Protein AF-A0A7S1ZVW7-F1 (afdb_monomer)

Structure (mmCIF, N/CA/C/O backbone):
data_AF-A0A7S1ZVW7-F1
#
_entry.id   AF-A0A7S1ZVW7-F1
#
loop_
_atom_site.group_PDB
_atom_site.id
_atom_site.type_symbol
_atom_site.label_atom_id
_atom_site.label_alt_id
_atom_site.label_comp_id
_atom_site.label_asym_id
_atom_site.label_entity_id
_atom_site.label_seq_id
_atom_site.pdbx_PDB_ins_code
_atom_site.Cartn_x
_atom_site.Cartn_y
_atom_site.Cartn_z
_atom_site.occupancy
_atom_site.B_iso_or_equiv
_atom_site.auth_seq_id
_atom_site.auth_comp_id
_atom_site.auth_asym_id
_atom_site.auth_atom_id
_atom_site.pdbx_PDB_model_num
ATOM 1 N N . THR A 1 1 ? -0.759 18.028 -23.744 1.00 64.06 1 THR A N 1
ATOM 2 C CA . THR A 1 1 ? -1.191 18.854 -22.588 1.00 64.06 1 THR A CA 1
ATOM 3 C C . THR A 1 1 ? -2.694 18.820 -22.362 1.00 64.06 1 THR A C 1
ATOM 5 O O . THR A 1 1 ? -3.077 18.406 -21.280 1.00 64.06 1 THR A O 1
ATOM 8 N N . ALA A 1 2 ? -3.555 19.155 -23.336 1.00 72.88 2 ALA A N 1
ATOM 9 C CA . ALA A 1 2 ? -5.018 19.112 -23.145 1.00 72.88 2 ALA A CA 1
ATOM 10 C C . ALA A 1 2 ? -5.558 17.707 -22.800 1.00 72.88 2 ALA A C 1
ATOM 12 O O . ALA A 1 2 ? -6.340 17.563 -21.867 1.00 72.88 2 ALA A O 1
ATOM 13 N N . GLN A 1 3 ? -5.062 16.667 -23.480 1.00 72.81 3 GLN A N 1
ATOM 14 C CA . GLN A 1 3 ? -5.456 15.277 -23.227 1.00 72.81 3 GLN A CA 1
ATOM 15 C C . GLN A 1 3 ? -5.139 14.819 -21.789 1.00 72.81 3 GLN A C 1
ATOM 17 O O . GLN A 1 3 ? -6.016 14.283 -21.117 1.00 72.81 3 GLN A O 1
ATOM 22 N N . ASN A 1 4 ? -3.946 15.115 -21.257 1.00 77.75 4 ASN A N 1
ATOM 23 C CA . ASN A 1 4 ? -3.614 14.782 -19.863 1.00 77.75 4 ASN A CA 1
ATOM 24 C C . ASN A 1 4 ? -4.519 15.514 -18.864 1.00 77.75 4 ASN A C 1
ATOM 26 O O . ASN A 1 4 ? -4.965 14.913 -17.895 1.00 77.75 4 ASN A O 1
ATOM 30 N N . GLN A 1 5 ? -4.836 16.789 -19.110 1.00 82.19 5 GLN A N 1
ATOM 31 C CA . GLN A 1 5 ? -5.731 17.553 -18.232 1.00 82.19 5 GLN A CA 1
ATOM 32 C C . GLN A 1 5 ? -7.148 16.960 -18.222 1.00 82.19 5 GLN A C 1
ATOM 34 O O . GLN A 1 5 ? -7.744 16.811 -17.159 1.00 82.19 5 GLN A O 1
ATOM 39 N N . THR A 1 6 ? -7.669 16.543 -19.382 1.00 81.69 6 THR A N 1
ATOM 40 C CA . THR A 1 6 ? -8.974 15.864 -19.450 1.00 81.69 6 THR A CA 1
ATOM 41 C C . THR A 1 6 ? -8.975 14.512 -18.739 1.00 81.69 6 THR A C 1
ATOM 43 O O . THR A 1 6 ? -9.967 14.170 -18.101 1.00 81.69 6 THR A O 1
ATOM 46 N N . MET A 1 7 ? -7.864 13.770 -18.794 1.00 78.25 7 MET A N 1
ATOM 47 C CA . MET A 1 7 ? -7.730 12.486 -18.099 1.00 78.25 7 MET A CA 1
ATOM 48 C C . MET A 1 7 ? -7.751 12.667 -16.580 1.00 78.25 7 MET A C 1
ATOM 50 O O . MET A 1 7 ? -8.503 11.972 -15.905 1.00 78.25 7 MET A O 1
ATOM 54 N N . VAL A 1 8 ? -7.016 13.655 -16.058 1.00 82.31 8 VAL A N 1
ATOM 55 C CA . VAL A 1 8 ? -6.998 13.970 -14.619 1.00 82.31 8 VAL A CA 1
ATOM 56 C C . VAL A 1 8 ? -8.371 14.437 -14.135 1.00 82.31 8 VAL A C 1
ATOM 58 O O . VAL A 1 8 ? -8.853 13.985 -13.100 1.00 82.31 8 VAL A O 1
ATOM 61 N N . LEU A 1 9 ? -9.043 15.321 -14.879 1.00 86.44 9 LEU A N 1
ATOM 62 C CA . LEU A 1 9 ? -10.386 15.774 -14.503 1.00 86.44 9 LEU A CA 1
ATOM 63 C C . LEU A 1 9 ? -11.370 14.607 -14.420 1.00 86.44 9 LEU A C 1
ATOM 65 O O . LEU A 1 9 ? -12.166 14.527 -13.483 1.00 86.44 9 LEU A O 1
ATOM 69 N N . LEU A 1 10 ? -11.297 13.683 -15.375 1.00 85.06 10 LEU A N 1
ATOM 70 C CA . LEU A 1 10 ? -12.166 12.522 -15.379 1.00 85.06 10 LEU A CA 1
ATOM 71 C C . LEU A 1 10 ? -11.842 11.540 -14.247 1.00 85.06 10 LEU A C 1
ATOM 73 O O . LEU A 1 10 ? -12.762 11.053 -13.596 1.00 85.06 10 LEU A O 1
ATOM 77 N N . GLU A 1 11 ? -10.562 11.291 -13.976 1.00 82.81 11 GLU A N 1
ATOM 78 C CA . GLU A 1 11 ? -10.100 10.490 -12.837 1.00 82.81 11 GLU A CA 1
ATOM 79 C C . GLU A 1 11 ? -10.724 11.007 -11.529 1.00 82.81 11 GLU A C 1
ATOM 81 O O . GLU A 1 11 ? -11.351 10.246 -10.787 1.00 82.81 11 GLU A O 1
ATOM 86 N N . LYS A 1 12 ? -10.668 12.328 -11.293 1.00 86.25 12 LYS A N 1
ATOM 87 C CA . LYS A 1 12 ? -11.272 12.952 -10.104 1.00 86.25 12 LYS A CA 1
ATOM 88 C C . LYS A 1 12 ? -12.799 12.854 -10.087 1.00 86.25 12 LYS A C 1
ATOM 90 O O . LYS A 1 12 ? -13.371 12.643 -9.017 1.00 86.25 12 LYS A O 1
ATOM 95 N N . LEU A 1 13 ? -13.470 12.971 -11.235 1.00 87.38 13 LEU A N 1
ATOM 96 C CA . LEU A 1 13 ? -14.926 12.809 -11.324 1.00 87.38 13 LEU A CA 1
ATOM 97 C C . LEU A 1 13 ? -15.364 11.379 -10.986 1.00 87.38 13 LEU A C 1
ATOM 99 O O . LEU A 1 13 ? -16.267 11.197 -10.168 1.00 87.38 13 LEU A O 1
ATOM 103 N N . ILE A 1 14 ? -14.710 10.367 -11.565 1.00 85.00 14 ILE A N 1
ATOM 104 C CA . ILE A 1 14 ? -14.999 8.952 -11.286 1.00 85.00 14 ILE A CA 1
ATOM 105 C C . ILE A 1 14 ? -14.746 8.656 -9.806 1.00 85.00 14 ILE A C 1
ATOM 107 O O . ILE A 1 14 ? -15.584 8.040 -9.144 1.00 85.00 14 ILE A O 1
ATOM 111 N N . PHE A 1 15 ? -13.638 9.158 -9.262 1.00 84.25 15 PHE A N 1
ATOM 112 C CA . PHE A 1 15 ? -13.317 9.041 -7.846 1.00 84.25 15 PHE A CA 1
ATOM 113 C C . PHE A 1 15 ? -14.391 9.678 -6.944 1.00 84.25 15 PHE A C 1
ATOM 115 O O . PHE A 1 15 ? -14.845 9.050 -5.986 1.00 84.25 15 PHE A O 1
ATOM 122 N N . PHE A 1 16 ? -14.873 10.882 -7.270 1.00 87.19 16 PHE A N 1
ATOM 123 C CA . PHE A 1 16 ? -15.928 11.560 -6.507 1.00 87.19 16 PHE A CA 1
ATOM 124 C C . PHE A 1 16 ? -17.264 10.803 -6.546 1.00 87.19 16 PHE A C 1
ATOM 126 O O . PHE A 1 16 ? -17.966 10.706 -5.535 1.00 87.19 16 PHE A O 1
ATOM 133 N N . ILE A 1 17 ? -17.617 10.226 -7.697 1.00 86.12 17 ILE A N 1
ATOM 134 C CA . ILE A 1 17 ? -18.799 9.365 -7.832 1.00 86.12 17 ILE A CA 1
ATOM 135 C C . ILE A 1 17 ? -18.635 8.111 -6.964 1.00 86.12 17 ILE A C 1
ATOM 137 O O . ILE A 1 17 ? -19.536 7.785 -6.189 1.00 86.12 17 ILE A O 1
ATOM 141 N N . GLY A 1 18 ? -17.472 7.455 -7.027 1.00 80.88 18 GLY A N 1
ATOM 142 C CA . GLY A 1 18 ? -17.144 6.291 -6.203 1.00 80.88 18 GLY A CA 1
ATOM 143 C 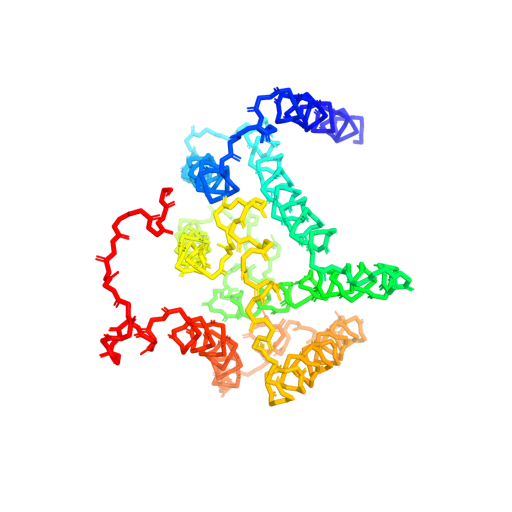C . GLY A 1 18 ? -17.264 6.581 -4.706 1.00 80.88 18 GLY A C 1
ATOM 144 O O . GLY A 1 18 ? -17.911 5.828 -3.977 1.00 80.88 18 GLY A O 1
ATOM 145 N N . LEU A 1 19 ? -16.739 7.720 -4.247 1.00 82.75 19 LEU A N 1
ATOM 146 C CA . LEU A 1 19 ? -16.867 8.150 -2.854 1.00 82.75 19 LEU A CA 1
ATOM 147 C C . LEU A 1 19 ? -18.312 8.424 -2.436 1.00 82.75 19 LEU A C 1
ATOM 149 O O . LEU A 1 19 ? -18.695 8.070 -1.322 1.00 82.75 19 LEU A O 1
ATOM 153 N N . ASN A 1 20 ? -19.139 9.013 -3.302 1.00 83.12 20 ASN A N 1
ATOM 154 C CA . ASN A 1 20 ? -20.554 9.226 -2.989 1.00 83.12 20 ASN A CA 1
ATOM 155 C C . ASN A 1 20 ? -21.331 7.909 -2.869 1.00 83.12 20 ASN A C 1
ATOM 157 O O . ASN A 1 20 ? -22.196 7.782 -2.000 1.00 83.12 20 ASN A O 1
ATOM 161 N N . ILE A 1 21 ? -21.004 6.915 -3.698 1.00 81.75 21 ILE A N 1
ATOM 162 C CA . ILE A 1 21 ? -21.578 5.567 -3.603 1.00 81.75 21 ILE A CA 1
ATOM 163 C C . ILE A 1 21 ? -21.170 4.928 -2.272 1.00 81.75 21 ILE A C 1
ATOM 165 O O . ILE A 1 21 ? -22.036 4.467 -1.530 1.00 81.75 21 ILE A O 1
ATOM 169 N N . VAL A 1 22 ? -19.883 4.971 -1.913 1.00 77.19 22 VAL A N 1
ATOM 170 C CA . VAL A 1 22 ? -19.400 4.474 -0.613 1.00 77.19 22 VAL A CA 1
ATOM 171 C C . VAL A 1 22 ? -20.089 5.204 0.536 1.00 77.19 22 VAL A C 1
ATOM 173 O O . VAL A 1 22 ? -20.592 4.559 1.448 1.00 77.19 22 VAL A O 1
ATOM 176 N N . ARG A 1 23 ? -20.212 6.533 0.478 1.00 76.25 23 ARG A N 1
ATOM 177 C CA . ARG A 1 23 ? -20.925 7.311 1.498 1.00 76.25 23 ARG A CA 1
ATOM 178 C C . ARG A 1 23 ? -22.368 6.841 1.673 1.00 76.25 23 ARG A C 1
ATOM 180 O O . ARG A 1 23 ? -22.841 6.802 2.800 1.00 76.25 23 ARG A O 1
ATOM 187 N N . LYS A 1 24 ? -23.071 6.503 0.589 1.00 77.44 24 LYS A N 1
ATOM 188 C CA . LYS A 1 24 ? -24.485 6.102 0.638 1.00 77.44 24 LYS A CA 1
ATOM 189 C C . LYS A 1 24 ? -24.683 4.651 1.084 1.00 77.44 24 LYS A C 1
ATOM 191 O O . LYS A 1 24 ? -25.632 4.381 1.810 1.00 77.44 24 LYS A O 1
ATOM 196 N N . TYR A 1 25 ? -23.818 3.735 0.648 1.00 70.25 25 TYR A N 1
ATOM 197 C CA . TYR A 1 25 ? -24.011 2.292 0.840 1.00 70.25 25 TYR A CA 1
ATOM 198 C C . TYR A 1 25 ? -23.104 1.663 1.905 1.00 70.25 25 TYR A C 1
ATOM 200 O O . TYR A 1 25 ? -23.454 0.622 2.449 1.00 70.25 25 TYR A O 1
ATOM 208 N N . ALA A 1 26 ? -21.955 2.262 2.228 1.00 64.69 26 ALA A N 1
ATOM 209 C CA . ALA A 1 26 ? -20.969 1.675 3.140 1.00 64.69 26 ALA A CA 1
ATOM 210 C C . ALA A 1 26 ? -21.093 2.145 4.600 1.00 64.69 26 ALA A C 1
ATOM 212 O O . ALA A 1 26 ? -20.285 1.738 5.430 1.00 64.69 26 ALA A O 1
ATOM 213 N N . LEU A 1 27 ? -22.092 2.973 4.934 1.00 64.44 27 LEU A N 1
ATOM 214 C CA . LEU A 1 27 ? -22.328 3.445 6.308 1.00 64.44 27 LEU A CA 1
ATOM 215 C C . LEU A 1 27 ? -22.646 2.299 7.285 1.00 64.44 27 LEU A C 1
ATOM 217 O O . LEU A 1 27 ? -22.156 2.321 8.414 1.00 64.44 27 LEU A O 1
ATOM 221 N N . ASP A 1 28 ? -23.397 1.290 6.835 1.00 67.81 28 ASP A N 1
ATOM 222 C CA . ASP A 1 28 ? -23.810 0.138 7.656 1.00 67.81 28 ASP A CA 1
ATOM 223 C C . ASP A 1 28 ? -22.984 -1.133 7.399 1.00 67.81 28 ASP A C 1
ATOM 225 O O . ASP A 1 28 ? -23.164 -2.154 8.067 1.00 67.81 28 ASP A O 1
ATOM 229 N N . VAL A 1 29 ? -22.057 -1.091 6.437 1.00 71.12 29 VAL A N 1
ATOM 230 C CA . VAL A 1 29 ? -21.223 -2.241 6.072 1.00 71.12 29 VAL A CA 1
ATOM 231 C C . VAL A 1 29 ? -20.001 -2.306 6.989 1.00 71.12 29 VAL A C 1
ATOM 233 O O . VAL A 1 29 ? -19.331 -1.308 7.245 1.00 71.12 29 VAL A O 1
ATOM 236 N N . SER A 1 30 ? -19.674 -3.508 7.463 1.00 76.31 30 SER A N 1
ATOM 237 C CA . SER A 1 30 ? -18.444 -3.780 8.216 1.00 76.31 30 SER A CA 1
ATOM 238 C C . SER A 1 30 ? -17.206 -3.321 7.439 1.00 76.31 30 SER A C 1
ATOM 240 O O . SER A 1 30 ? -17.035 -3.691 6.272 1.00 76.31 30 SER A O 1
ATOM 242 N N . TRP A 1 31 ? -16.308 -2.588 8.097 1.00 75.38 31 TRP A N 1
ATOM 243 C CA . TRP A 1 31 ? -15.129 -1.985 7.462 1.00 75.38 31 TRP A CA 1
ATOM 244 C C . TRP A 1 31 ? -14.210 -3.026 6.810 1.00 75.38 31 TRP A C 1
ATOM 246 O O . TRP A 1 31 ? -13.666 -2.776 5.736 1.00 75.38 31 TRP A O 1
ATOM 256 N N . ARG A 1 32 ? -14.130 -4.238 7.381 1.00 79.06 32 ARG A N 1
ATOM 257 C CA . ARG A 1 32 ? -13.388 -5.367 6.788 1.00 79.06 32 ARG A CA 1
ATOM 258 C C . ARG A 1 32 ? -13.916 -5.764 5.409 1.00 79.06 32 ARG A C 1
ATOM 260 O O . ARG A 1 32 ? -13.127 -5.897 4.482 1.00 79.06 32 ARG A O 1
ATOM 267 N N . LYS A 1 33 ? -15.239 -5.890 5.242 1.00 79.31 33 LYS A N 1
ATOM 268 C CA . LYS A 1 33 ? -15.853 -6.221 3.940 1.00 79.31 33 LYS A CA 1
ATOM 269 C C . LYS A 1 33 ? -15.627 -5.128 2.907 1.00 79.31 33 LYS A C 1
ATOM 271 O O . LYS A 1 33 ? -15.419 -5.444 1.743 1.00 79.31 33 LYS A O 1
ATOM 276 N N . LEU A 1 34 ? -15.658 -3.864 3.330 1.00 81.69 34 LEU A N 1
ATOM 277 C CA . LEU A 1 34 ? -15.423 -2.733 2.436 1.00 81.69 34 LEU A CA 1
ATOM 278 C C . LEU A 1 34 ? -13.992 -2.748 1.885 1.00 81.69 34 LEU A C 1
ATOM 280 O O . LEU A 1 34 ? -13.804 -2.627 0.678 1.00 81.69 34 LEU A O 1
ATOM 284 N N . ILE A 1 35 ? -13.001 -2.957 2.756 1.00 83.00 35 ILE A N 1
ATOM 285 C CA . ILE A 1 35 ? -11.588 -3.060 2.368 1.00 83.00 35 ILE A CA 1
ATOM 286 C C . ILE A 1 35 ? -11.350 -4.323 1.533 1.00 83.00 35 ILE A C 1
ATOM 288 O O . ILE A 1 35 ? -10.673 -4.256 0.514 1.00 83.00 35 ILE A O 1
ATOM 292 N N . LEU A 1 36 ? -11.946 -5.460 1.902 1.00 84.44 36 LEU A N 1
ATOM 293 C CA . LEU A 1 36 ? -11.825 -6.703 1.138 1.00 84.44 36 LEU A CA 1
ATOM 294 C C . LEU A 1 36 ? -12.397 -6.545 -0.277 1.00 84.44 36 LEU A C 1
ATOM 296 O O . LEU A 1 36 ? -11.726 -6.876 -1.248 1.00 84.44 36 LEU A O 1
ATOM 300 N N . PHE A 1 37 ? -13.600 -5.981 -0.409 1.00 84.25 37 PHE A N 1
ATOM 301 C CA . PHE A 1 37 ? -14.203 -5.705 -1.712 1.00 84.25 37 PHE A CA 1
ATOM 302 C C . PHE A 1 37 ? -13.374 -4.698 -2.520 1.00 84.25 37 PHE A C 1
ATOM 304 O O . PHE A 1 37 ? -13.099 -4.938 -3.692 1.00 84.25 37 PHE A O 1
ATOM 311 N N . GLY A 1 38 ? -12.924 -3.608 -1.890 1.00 84.50 38 GLY A N 1
ATOM 312 C CA . GLY A 1 38 ? -12.057 -2.616 -2.527 1.00 84.50 38 GLY A CA 1
ATOM 313 C C . GLY A 1 38 ? -10.757 -3.230 -3.049 1.00 84.50 38 GLY A C 1
ATOM 314 O O . GLY A 1 38 ? -10.377 -2.980 -4.190 1.00 84.50 38 GLY A O 1
ATOM 315 N N . SER A 1 39 ? -10.121 -4.100 -2.262 1.00 85.69 39 SER A N 1
ATOM 316 C CA . 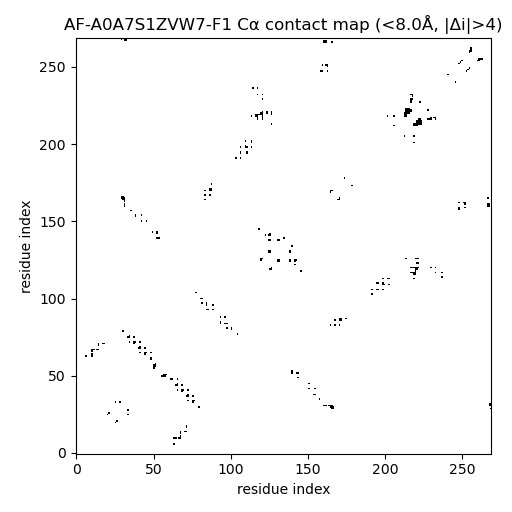SER A 1 39 ? -8.903 -4.795 -2.676 1.00 85.69 39 SER A CA 1
ATOM 317 C C . SER A 1 39 ? -9.152 -5.747 -3.844 1.00 85.69 39 SER A C 1
ATOM 319 O O . SER A 1 39 ? -8.397 -5.711 -4.809 1.00 85.69 39 SER A O 1
ATOM 321 N N . LEU A 1 40 ? -10.245 -6.521 -3.827 1.00 86.94 40 LEU A N 1
ATOM 322 C CA . LEU A 1 40 ? -10.610 -7.397 -4.947 1.00 86.94 40 LEU A CA 1
ATOM 323 C C . LEU A 1 40 ? -10.833 -6.615 -6.248 1.00 86.94 40 LEU A C 1
ATOM 325 O O . LEU A 1 40 ? -10.378 -7.045 -7.306 1.00 86.94 40 LEU A O 1
ATOM 329 N N . VAL A 1 41 ? -11.496 -5.457 -6.170 1.00 86.19 41 VAL A N 1
ATOM 330 C CA . VAL A 1 41 ? -11.701 -4.567 -7.323 1.00 86.19 41 VAL A CA 1
ATOM 331 C C . VAL A 1 41 ? -10.360 -4.061 -7.859 1.00 86.19 41 VAL A C 1
ATOM 333 O O . VAL A 1 41 ? -10.121 -4.113 -9.065 1.00 86.19 41 VAL A O 1
ATOM 336 N N . VAL A 1 42 ? -9.452 -3.633 -6.979 1.00 87.31 42 VAL A N 1
ATOM 337 C CA . VAL A 1 42 ? -8.100 -3.207 -7.372 1.00 87.31 42 VAL A CA 1
ATOM 338 C C . VAL A 1 42 ? -7.306 -4.355 -7.986 1.00 87.31 42 VAL A C 1
ATOM 340 O O . VAL A 1 42 ? -6.665 -4.163 -9.017 1.00 87.31 42 VAL A O 1
ATOM 343 N N . THR A 1 43 ? -7.345 -5.556 -7.407 1.00 87.62 43 THR A N 1
ATOM 344 C CA . THR A 1 43 ? -6.677 -6.734 -7.974 1.00 87.62 43 THR A CA 1
ATOM 345 C C . THR A 1 43 ? -7.223 -7.053 -9.362 1.00 87.62 43 THR A C 1
ATOM 347 O O . THR A 1 43 ? -6.441 -7.305 -10.271 1.00 87.62 43 THR A O 1
ATOM 350 N N . PHE A 1 44 ? -8.541 -6.976 -9.562 1.00 88.56 44 PHE A N 1
ATOM 351 C CA . PHE A 1 44 ? -9.159 -7.196 -10.867 1.00 88.56 44 PHE A CA 1
ATOM 352 C C . PHE A 1 44 ? -8.625 -6.223 -11.932 1.00 88.56 44 PHE A C 1
ATOM 354 O O . PHE A 1 44 ? -8.180 -6.664 -12.991 1.00 88.56 44 PHE A O 1
ATOM 361 N N . PHE A 1 45 ? -8.580 -4.919 -11.640 1.00 86.12 45 PHE A N 1
ATOM 362 C CA . PHE A 1 45 ? -8.009 -3.935 -12.571 1.00 86.12 45 PHE A CA 1
ATOM 363 C C . PHE A 1 45 ? -6.501 -4.124 -12.786 1.00 86.12 45 PHE A C 1
ATOM 365 O O . PHE A 1 45 ? -6.024 -4.001 -13.913 1.00 86.12 45 PHE A O 1
ATOM 372 N N . ASN A 1 46 ? -5.751 -4.504 -11.749 1.00 85.31 46 ASN A N 1
ATOM 373 C CA . ASN A 1 46 ? -4.330 -4.830 -11.888 1.00 85.31 46 ASN A CA 1
ATOM 374 C C . ASN A 1 46 ? -4.085 -6.080 -12.741 1.00 85.31 46 ASN A C 1
ATOM 376 O O . ASN A 1 46 ? -3.072 -6.139 -13.431 1.00 85.31 46 ASN A O 1
ATOM 380 N N . VAL A 1 47 ? -4.996 -7.057 -12.742 1.00 86.06 47 VAL A N 1
ATOM 381 C CA . VAL A 1 47 ? -4.911 -8.215 -13.644 1.00 86.06 47 VAL A CA 1
ATOM 382 C C . VAL A 1 47 ? -5.202 -7.799 -15.086 1.00 86.06 47 VAL A C 1
ATOM 384 O O . VAL A 1 47 ? -4.491 -8.215 -15.998 1.00 86.06 47 VAL A O 1
ATOM 387 N N . LEU A 1 48 ? -6.188 -6.923 -15.308 1.00 84.81 48 LEU A N 1
ATOM 388 C CA . LEU A 1 48 ? -6.448 -6.359 -16.638 1.00 84.81 48 LEU A CA 1
ATOM 389 C C . LEU A 1 48 ? -5.250 -5.567 -17.177 1.00 84.81 48 LEU A C 1
ATOM 391 O O . LEU A 1 48 ? -5.034 -5.540 -18.386 1.00 84.81 48 LEU A O 1
ATOM 395 N N . TYR A 1 49 ? -4.437 -4.979 -16.298 1.00 84.31 49 TYR A N 1
ATOM 396 C CA . TYR A 1 49 ? -3.225 -4.263 -16.687 1.00 84.31 49 TYR A CA 1
ATOM 397 C C . TYR A 1 49 ? -2.200 -5.157 -17.412 1.00 84.31 49 TYR A C 1
ATOM 399 O O . TYR A 1 49 ? -1.504 -4.665 -18.297 1.00 84.31 49 TYR A O 1
ATOM 407 N N . PHE A 1 50 ? -2.165 -6.476 -17.167 1.00 84.31 50 PHE A N 1
ATOM 408 C CA . PHE A 1 50 ? -1.303 -7.392 -17.936 1.00 84.31 50 PHE A CA 1
ATOM 409 C C . PHE A 1 50 ? -1.612 -7.393 -19.440 1.00 84.31 50 PHE A C 1
ATOM 411 O O . PHE A 1 50 ? -0.704 -7.583 -20.246 1.00 84.31 50 PHE A O 1
ATOM 418 N N . LEU A 1 51 ? -2.858 -7.117 -19.841 1.00 83.19 51 LEU A N 1
ATOM 419 C CA . LEU A 1 51 ? -3.237 -7.006 -21.258 1.00 83.19 51 LEU A CA 1
ATOM 420 C C . LEU A 1 51 ? -2.546 -5.825 -21.957 1.00 83.19 51 LEU A C 1
ATOM 422 O O . LEU A 1 51 ? -2.354 -5.853 -23.173 1.00 83.19 51 LEU A O 1
ATOM 426 N N . ILE A 1 52 ? -2.177 -4.795 -21.193 1.00 82.06 52 ILE A N 1
ATOM 427 C CA . ILE A 1 52 ? -1.431 -3.631 -21.678 1.00 82.06 52 ILE A CA 1
ATOM 428 C C . ILE A 1 52 ? 0.059 -3.969 -21.797 1.00 82.06 52 ILE A C 1
ATOM 430 O O . ILE A 1 52 ? 0.708 -3.566 -22.765 1.00 82.06 52 ILE A O 1
ATOM 434 N N . ILE A 1 53 ? 0.584 -4.729 -20.829 1.00 80.94 53 ILE A N 1
ATOM 435 C CA . ILE A 1 53 ? 1.990 -5.156 -20.782 1.00 80.94 53 ILE A CA 1
ATOM 436 C C . ILE A 1 53 ? 2.334 -6.005 -22.011 1.00 80.94 53 ILE A C 1
ATOM 438 O O . ILE A 1 53 ? 3.312 -5.719 -22.693 1.00 80.94 53 ILE A O 1
ATOM 442 N N . PHE A 1 54 ? 1.491 -6.988 -22.341 1.00 82.00 54 PHE A N 1
ATOM 443 C CA . PHE A 1 54 ? 1.684 -7.881 -23.492 1.00 82.00 54 PHE A CA 1
ATOM 444 C C . PHE A 1 54 ? 1.175 -7.313 -24.830 1.00 82.00 54 PHE A C 1
ATOM 446 O O . PHE A 1 54 ? 1.002 -8.065 -25.784 1.00 82.00 54 PHE A O 1
ATOM 453 N N . ASP A 1 55 ? 0.925 -6.002 -24.905 1.00 77.88 55 ASP A N 1
ATOM 454 C CA . ASP A 1 55 ? 0.559 -5.293 -26.143 1.00 77.88 55 ASP A CA 1
ATOM 455 C C . ASP A 1 55 ? -0.712 -5.823 -26.847 1.00 77.88 55 ASP A C 1
ATOM 457 O O . ASP A 1 55 ? -0.869 -5.715 -28.059 1.00 77.88 55 ASP A O 1
ATOM 461 N N . ILE A 1 56 ? -1.661 -6.387 -26.088 1.00 78.06 56 ILE A N 1
ATOM 462 C CA . ILE A 1 56 ? -2.930 -6.895 -26.642 1.00 78.06 56 ILE A CA 1
ATOM 463 C C . ILE A 1 56 ? -3.936 -5.741 -26.798 1.00 78.06 56 ILE A C 1
ATOM 465 O O . ILE A 1 56 ? -4.594 -5.620 -27.830 1.00 78.06 56 ILE A O 1
ATOM 469 N N . PHE A 1 57 ? -4.050 -4.871 -25.783 1.00 74.19 57 PHE A N 1
ATOM 470 C CA . PHE A 1 57 ? -4.948 -3.704 -25.785 1.00 74.19 57 PHE A CA 1
ATOM 471 C C . PHE A 1 57 ? -4.312 -2.482 -25.095 1.00 74.19 57 PHE A C 1
ATOM 473 O O . PHE A 1 57 ? -4.533 -2.230 -23.910 1.00 74.19 57 PHE A O 1
ATOM 480 N N . ARG A 1 58 ? -3.555 -1.664 -25.842 1.00 71.88 58 ARG A N 1
ATOM 481 C CA . ARG A 1 58 ? -2.957 -0.410 -25.339 1.00 71.88 58 ARG A CA 1
ATOM 482 C C . ARG A 1 58 ? -3.864 0.802 -25.574 1.00 71.88 58 ARG A C 1
ATOM 484 O O . ARG A 1 58 ? -3.669 1.587 -26.499 1.00 71.88 58 ARG A O 1
ATOM 491 N N . HIS A 1 59 ? -4.852 0.992 -24.701 1.00 77.44 59 HIS A N 1
ATOM 492 C CA . HIS A 1 59 ? -5.631 2.234 -24.649 1.00 77.44 59 HIS A CA 1
ATOM 493 C C . HIS A 1 59 ? -5.373 3.005 -23.353 1.00 77.44 59 HIS A C 1
ATOM 495 O O . HIS A 1 59 ? -5.489 2.456 -22.260 1.00 77.44 59 HIS A O 1
ATOM 501 N N . ALA A 1 60 ? -5.113 4.313 -23.477 1.00 71.81 60 ALA A N 1
ATOM 502 C CA . ALA A 1 60 ? -4.845 5.215 -22.349 1.00 71.81 60 ALA A CA 1
ATOM 503 C C . ALA A 1 60 ? -5.952 5.204 -21.275 1.00 71.81 60 ALA A C 1
ATOM 505 O O . ALA A 1 60 ? -5.692 5.441 -20.101 1.00 71.81 60 ALA A O 1
ATOM 506 N N . TRP A 1 61 ? -7.180 4.868 -21.669 1.00 74.12 61 TRP A N 1
ATOM 507 C CA . TRP A 1 61 ? -8.326 4.712 -20.778 1.00 74.12 61 TRP A CA 1
ATOM 508 C C . TRP A 1 61 ? -8.126 3.649 -19.694 1.00 74.12 61 TRP A C 1
ATOM 510 O O . TRP A 1 61 ? -8.568 3.855 -18.567 1.00 74.12 61 TRP A O 1
ATOM 520 N N . PHE A 1 62 ? -7.426 2.549 -19.989 1.00 76.56 62 PHE A N 1
ATOM 521 C CA . PHE A 1 62 ? -7.175 1.506 -18.991 1.00 76.56 62 PHE A CA 1
ATOM 522 C C . PHE A 1 62 ? -6.247 1.979 -17.868 1.00 76.56 62 PHE A C 1
ATOM 524 O O . PHE A 1 62 ? -6.462 1.609 -16.718 1.00 76.56 62 PHE A O 1
ATOM 531 N N . TYR A 1 63 ? -5.282 2.854 -18.170 1.00 77.00 63 TYR A N 1
ATOM 532 C CA . TYR A 1 63 ? -4.412 3.446 -17.151 1.00 77.00 63 TYR A CA 1
ATOM 533 C C . TYR A 1 63 ? -5.205 4.278 -16.140 1.00 77.00 63 TYR A C 1
ATOM 535 O O . TYR A 1 63 ? -4.953 4.186 -14.942 1.00 77.00 63 TYR A O 1
ATOM 543 N N . ILE A 1 64 ? -6.208 5.029 -16.612 1.00 81.56 64 ILE A N 1
ATOM 544 C CA . ILE A 1 64 ? -7.081 5.833 -15.746 1.00 81.56 64 ILE A CA 1
ATOM 545 C C . ILE A 1 64 ? -7.841 4.925 -14.781 1.00 81.56 64 ILE A C 1
ATOM 547 O O . ILE A 1 64 ? -7.890 5.206 -13.590 1.00 81.56 64 ILE A O 1
ATOM 551 N N . PHE A 1 65 ? -8.417 3.821 -15.262 1.00 80.06 65 PHE A N 1
ATOM 552 C CA . PHE A 1 65 ? -9.156 2.905 -14.389 1.00 80.06 65 PHE A CA 1
ATOM 553 C C . PHE A 1 65 ? -8.266 2.282 -13.311 1.00 80.06 65 PHE A C 1
ATOM 555 O O . PHE A 1 65 ? -8.674 2.221 -12.149 1.00 80.06 65 PHE A O 1
ATOM 562 N N . THR A 1 66 ? -7.048 1.870 -13.669 1.00 82.38 66 THR A N 1
ATOM 563 C CA . THR A 1 66 ? -6.091 1.319 -12.705 1.00 82.38 66 THR A CA 1
ATOM 564 C C . THR A 1 66 ? -5.700 2.360 -11.655 1.00 82.38 66 THR A C 1
ATOM 566 O O . THR A 1 66 ? -5.788 2.063 -10.462 1.00 82.38 66 THR A O 1
ATOM 569 N N . ASP A 1 67 ? -5.368 3.588 -12.059 1.00 83.75 67 ASP A N 1
ATOM 570 C CA . ASP A 1 67 ? -4.982 4.660 -11.131 1.00 83.75 67 ASP A CA 1
ATOM 571 C C . ASP A 1 67 ? -6.139 5.087 -10.209 1.00 83.75 67 ASP A C 1
ATOM 573 O O . ASP A 1 67 ? -5.996 5.098 -8.983 1.00 83.75 67 ASP A O 1
ATOM 577 N N . VAL A 1 68 ? -7.339 5.301 -10.768 1.00 85.56 68 VAL A N 1
ATOM 578 C CA . VAL A 1 68 ? -8.556 5.596 -9.989 1.00 85.56 68 VAL A CA 1
ATOM 579 C C . VAL A 1 68 ? -8.813 4.506 -8.950 1.00 85.56 68 VAL A C 1
ATOM 581 O O . VAL A 1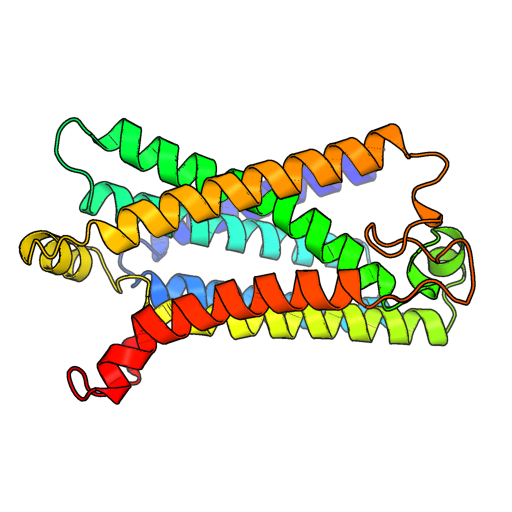 68 ? -9.144 4.813 -7.803 1.00 85.56 68 VAL A O 1
ATOM 584 N N . SER A 1 69 ? -8.671 3.232 -9.330 1.00 85.25 69 SER A N 1
ATOM 585 C CA . SER A 1 69 ? -8.913 2.113 -8.417 1.00 85.25 69 SER A CA 1
ATOM 586 C C . SER A 1 69 ? -7.918 2.100 -7.248 1.00 85.25 69 SER A C 1
ATOM 588 O O . SER A 1 69 ? -8.321 1.895 -6.099 1.00 85.25 69 SER A O 1
ATOM 590 N N . ALA A 1 70 ? -6.642 2.401 -7.507 1.00 83.88 70 ALA A N 1
ATOM 591 C CA . ALA A 1 70 ? -5.611 2.483 -6.478 1.00 83.88 70 ALA A CA 1
ATOM 592 C C . ALA A 1 70 ? -5.873 3.647 -5.505 1.00 83.88 70 ALA A C 1
ATOM 594 O O . ALA A 1 70 ? -5.873 3.450 -4.286 1.00 83.88 70 ALA A O 1
ATOM 595 N N . GLN A 1 71 ? -6.191 4.836 -6.031 1.00 85.12 71 GLN A N 1
ATOM 596 C CA . GLN A 1 71 ? -6.547 6.018 -5.232 1.00 85.12 71 GLN A CA 1
ATOM 597 C C . GLN A 1 71 ? -7.805 5.792 -4.386 1.00 85.12 71 GLN A C 1
ATOM 599 O O . GLN A 1 71 ? -7.882 6.191 -3.217 1.00 85.12 71 GLN A O 1
ATOM 604 N N . PHE A 1 72 ? -8.794 5.107 -4.958 1.00 85.25 72 PHE A N 1
ATOM 605 C CA . PHE A 1 72 ? -10.007 4.710 -4.258 1.00 85.25 72 PHE A CA 1
ATOM 606 C C . PHE A 1 72 ? -9.690 3.817 -3.055 1.00 85.25 72 PHE A C 1
ATOM 608 O O . PHE A 1 72 ? -10.160 4.086 -1.949 1.00 85.25 72 PHE A O 1
ATOM 615 N N . MET A 1 73 ? -8.835 2.808 -3.230 1.00 84.25 73 MET A N 1
ATOM 616 C CA . MET A 1 73 ? -8.443 1.912 -2.143 1.00 84.25 73 MET A CA 1
ATOM 617 C C . MET A 1 73 ? -7.610 2.609 -1.063 1.00 84.25 73 MET A C 1
ATOM 619 O O . MET A 1 73 ? -7.845 2.380 0.126 1.00 84.25 73 MET A O 1
ATOM 623 N N . TYR A 1 74 ? -6.689 3.501 -1.440 1.00 84.94 74 TYR A N 1
ATOM 624 C CA . TYR A 1 74 ? -5.970 4.347 -0.480 1.00 84.94 74 TYR A CA 1
ATOM 625 C C . TYR A 1 74 ? -6.952 5.146 0.388 1.00 84.94 74 TYR A C 1
ATOM 627 O O . TYR A 1 74 ? -6.882 5.123 1.619 1.00 84.94 74 TYR A O 1
ATOM 635 N N . THR A 1 75 ? -7.942 5.769 -0.252 1.00 84.81 75 THR A N 1
ATOM 636 C CA . THR A 1 75 ? -8.949 6.580 0.439 1.00 84.81 75 THR A CA 1
ATOM 637 C C . THR A 1 75 ? -9.851 5.742 1.341 1.00 84.81 75 THR A C 1
ATOM 639 O O . THR A 1 75 ? -10.167 6.170 2.449 1.00 84.81 75 THR A O 1
ATOM 642 N N . LEU A 1 76 ? -10.233 4.533 0.918 1.00 84.62 76 LEU A N 1
ATOM 643 C CA . LEU A 1 76 ? -11.003 3.608 1.753 1.00 84.62 76 LEU A CA 1
ATOM 644 C C . LEU A 1 76 ? -10.254 3.215 3.032 1.00 84.62 76 LEU A C 1
ATOM 646 O O . LEU A 1 76 ? -10.845 3.235 4.112 1.00 84.62 76 LEU A O 1
ATOM 650 N N . ASN A 1 77 ? -8.962 2.890 2.927 1.00 84.06 77 ASN A N 1
ATOM 651 C CA . ASN A 1 77 ? -8.140 2.545 4.091 1.00 84.06 77 ASN A CA 1
ATOM 652 C C . ASN A 1 77 ? -7.960 3.739 5.031 1.00 84.06 77 ASN A C 1
ATOM 654 O O . ASN A 1 77 ? -8.079 3.596 6.251 1.00 84.06 77 ASN A O 1
ATOM 658 N N . PHE A 1 78 ? -7.724 4.925 4.469 1.00 84.00 78 PHE A N 1
ATOM 659 C CA . PHE A 1 78 ? -7.629 6.152 5.249 1.00 84.00 78 PHE A CA 1
ATOM 660 C C . PHE A 1 78 ? -8.941 6.453 5.990 1.00 84.00 78 PHE A C 1
ATOM 662 O O . PHE A 1 78 ? -8.933 6.679 7.200 1.00 84.00 78 PHE A O 1
ATOM 669 N N . LEU A 1 79 ? -10.084 6.362 5.304 1.00 84.00 79 LEU A N 1
ATOM 670 C CA . LEU A 1 79 ? -11.402 6.598 5.891 1.00 84.00 79 LEU A CA 1
ATOM 671 C C . LEU A 1 79 ? -11.720 5.603 7.015 1.00 84.00 79 LEU A C 1
ATOM 673 O O . LEU A 1 79 ? -12.174 6.010 8.084 1.00 84.00 79 LEU A O 1
ATOM 677 N N . ALA A 1 80 ? -11.444 4.313 6.802 1.00 82.56 80 ALA A N 1
ATOM 678 C CA . ALA A 1 80 ? -11.610 3.291 7.831 1.00 82.56 80 ALA A CA 1
ATOM 679 C C . ALA A 1 80 ? -10.747 3.593 9.068 1.00 82.56 80 ALA A C 1
ATOM 681 O O . ALA A 1 80 ? -11.219 3.466 10.196 1.00 82.56 80 ALA A O 1
ATOM 682 N N . SER A 1 81 ? -9.513 4.064 8.865 1.00 83.50 81 SER A N 1
ATOM 683 C CA . SER A 1 81 ? -8.597 4.431 9.952 1.00 83.50 81 SER A CA 1
ATOM 684 C C . SER A 1 81 ? -9.106 5.632 10.755 1.00 83.50 81 SER A C 1
ATOM 686 O O . SER A 1 81 ? -9.066 5.617 11.985 1.00 83.50 81 SER A O 1
ATOM 688 N N . VAL A 1 82 ? -9.650 6.649 10.080 1.00 84.00 82 VAL A N 1
ATOM 689 C CA . VAL A 1 82 ? -10.261 7.821 10.730 1.00 84.00 82 VAL A CA 1
ATOM 690 C C . VAL A 1 82 ? -11.536 7.437 11.484 1.00 84.00 82 VAL A C 1
ATOM 692 O O . VAL A 1 82 ? -11.737 7.888 12.608 1.00 84.00 82 VAL A O 1
ATOM 695 N N . PHE A 1 83 ? -12.383 6.570 10.925 1.00 83.06 83 PHE A N 1
ATOM 696 C CA . PHE A 1 83 ? -13.575 6.094 11.631 1.00 83.06 83 PHE A CA 1
ATOM 697 C C . PHE A 1 83 ? -13.239 5.259 12.868 1.00 83.06 83 PHE A C 1
ATOM 699 O O . PHE A 1 83 ? -13.897 5.422 13.892 1.00 83.06 83 PHE A O 1
ATOM 706 N N . CYS A 1 84 ? -12.211 4.406 12.807 1.00 79.50 84 CYS A N 1
ATOM 707 C CA . CYS A 1 84 ? -11.683 3.730 13.992 1.00 79.50 84 CYS A CA 1
ATOM 708 C C . CYS A 1 84 ? -11.235 4.747 15.047 1.00 79.50 84 CYS A C 1
ATOM 710 O O . CYS A 1 84 ? -11.553 4.587 16.219 1.00 79.50 84 CYS A O 1
ATOM 712 N N . MET A 1 85 ? -10.519 5.793 14.631 1.00 83.31 85 MET A N 1
ATOM 713 C CA . MET A 1 85 ? -9.971 6.800 15.536 1.00 83.31 85 MET A CA 1
ATOM 714 C C . MET A 1 85 ? -11.040 7.535 16.330 1.00 83.31 85 MET A C 1
ATOM 716 O O . MET A 1 85 ? -10.911 7.626 17.544 1.00 83.31 85 MET A O 1
ATOM 720 N N . VAL A 1 86 ? -12.098 8.015 15.670 1.00 82.44 86 VAL A N 1
ATOM 721 C CA . VAL A 1 86 ? -13.171 8.775 16.337 1.00 82.44 86 VAL A CA 1
ATOM 722 C C . VAL A 1 86 ? -13.849 7.950 17.435 1.00 82.44 86 VAL A C 1
ATOM 724 O O . VAL A 1 86 ? -14.319 8.499 18.422 1.00 82.44 86 VAL A O 1
ATOM 727 N N . GLU A 1 87 ? -13.885 6.625 17.291 1.00 81.88 87 GLU A N 1
ATOM 728 C CA . GLU A 1 87 ? -14.461 5.730 18.301 1.00 81.88 87 GLU A CA 1
ATOM 729 C C . GLU A 1 87 ? -13.472 5.363 19.426 1.00 81.88 87 GLU A C 1
ATOM 731 O O . GLU A 1 87 ? -13.898 4.838 20.453 1.00 81.88 87 GLU A O 1
ATOM 736 N N . VAL A 1 88 ? -12.166 5.595 19.236 1.00 81.06 88 VAL A N 1
ATOM 737 C CA . VAL A 1 88 ? -11.094 5.281 20.205 1.00 81.06 88 VAL A CA 1
ATOM 738 C C . VAL A 1 88 ? -10.608 6.517 20.957 1.00 81.06 88 VAL A C 1
ATOM 740 O O . VAL A 1 88 ? -10.125 6.392 22.079 1.00 81.06 88 VAL A O 1
ATOM 743 N N . ALA A 1 89 ? -10.692 7.696 20.347 1.00 83.50 89 ALA A N 1
ATOM 744 C CA . ALA A 1 89 ? -10.172 8.921 20.924 1.00 83.50 89 ALA A CA 1
ATOM 745 C C . ALA A 1 89 ? -10.901 9.286 22.222 1.00 83.50 89 ALA A C 1
ATOM 747 O O . ALA A 1 89 ? -12.130 9.321 22.290 1.00 83.50 89 ALA A O 1
ATOM 748 N N . GLU A 1 90 ? -10.120 9.587 23.256 1.00 81.12 90 GLU A N 1
ATOM 749 C CA . GLU A 1 90 ? -10.650 10.132 24.498 1.00 81.12 90 GLU A CA 1
ATOM 750 C C . GLU A 1 90 ? -11.122 11.580 24.278 1.00 81.12 90 GLU A C 1
ATOM 752 O O . GLU A 1 90 ? -10.483 12.327 23.519 1.00 81.12 90 GLU A O 1
ATOM 757 N N . PRO A 1 91 ? -12.201 12.018 24.956 1.00 84.50 91 PRO A N 1
ATOM 758 C CA . PRO A 1 91 ? -12.670 13.395 24.867 1.00 84.50 91 PRO A CA 1
ATOM 759 C C . PRO A 1 91 ? -11.538 14.385 25.175 1.00 84.50 91 PRO A C 1
ATOM 761 O O . PRO A 1 91 ? -10.924 14.328 26.238 1.00 84.50 91 PRO A O 1
ATOM 764 N N . GLY A 1 92 ? -11.256 15.296 24.240 1.00 83.69 92 GLY A N 1
ATOM 765 C CA . GLY A 1 92 ? -10.186 16.297 24.363 1.00 83.69 92 GLY A CA 1
ATOM 766 C C . GLY A 1 92 ? -8.841 15.916 23.729 1.00 83.69 92 GLY A C 1
ATOM 767 O O . GLY A 1 92 ? -8.013 16.801 23.525 1.00 83.69 92 GLY A O 1
ATOM 768 N N . TYR A 1 93 ? -8.638 14.653 23.333 1.00 85.00 93 TYR A N 1
ATOM 769 C CA . TYR A 1 93 ? -7.408 14.184 22.668 1.00 85.00 93 TYR A CA 1
ATOM 770 C C . TYR A 1 93 ? -7.593 13.814 21.185 1.00 85.00 93 TYR A C 1
ATOM 772 O O . TYR A 1 93 ? -6.635 13.417 20.520 1.00 85.00 93 TYR A O 1
ATOM 780 N N . GLU A 1 94 ? -8.790 14.015 20.628 1.00 88.00 94 GLU A N 1
ATOM 781 C CA . GLU A 1 94 ? -9.159 13.664 19.245 1.00 88.00 94 GLU A CA 1
ATOM 782 C C . GLU A 1 94 ? -8.191 14.221 18.187 1.00 88.00 94 GLU A C 1
ATOM 784 O O . GLU A 1 94 ? -7.773 13.508 17.272 1.00 88.00 94 GLU A O 1
ATOM 789 N N . ALA A 1 95 ? -7.767 15.480 18.338 1.00 87.69 95 ALA A N 1
ATOM 790 C CA . ALA A 1 95 ? -6.844 16.124 17.403 1.00 87.69 95 ALA A CA 1
ATOM 791 C C . ALA A 1 95 ? -5.446 15.474 17.406 1.00 87.69 95 ALA A C 1
ATOM 793 O O . ALA A 1 95 ? -4.794 15.369 16.362 1.00 87.69 95 ALA A O 1
ATOM 794 N N . ILE A 1 96 ? -4.984 14.996 18.565 1.00 88.56 96 ILE A N 1
ATOM 795 C CA . ILE A 1 96 ? -3.677 14.342 18.698 1.00 88.56 96 ILE A CA 1
ATOM 796 C C . ILE A 1 96 ? -3.728 12.965 18.034 1.00 88.56 96 ILE A C 1
ATOM 798 O O . ILE A 1 96 ? -2.858 12.638 17.228 1.00 88.56 96 ILE A O 1
ATOM 802 N N . THR A 1 97 ? -4.779 12.181 18.279 1.00 85.62 97 THR A N 1
ATOM 803 C CA . THR A 1 97 ? -4.929 10.864 17.644 1.00 85.62 97 THR A CA 1
ATOM 804 C C . THR A 1 97 ? -5.122 10.982 16.129 1.00 85.62 97 THR A C 1
ATOM 806 O O . THR A 1 97 ? -4.524 10.216 15.370 1.00 85.62 97 THR A O 1
ATOM 809 N N . TYR A 1 98 ? -5.879 11.982 15.662 1.00 88.06 98 TYR A N 1
ATOM 810 C CA . TYR A 1 98 ? -6.033 12.259 14.232 1.00 88.06 98 TYR A CA 1
ATOM 811 C C . TYR A 1 98 ? -4.709 12.646 13.560 1.00 88.06 98 TYR A C 1
ATOM 813 O O . TYR A 1 98 ? -4.374 12.119 12.494 1.00 88.06 98 TYR A O 1
ATOM 821 N N . SER A 1 99 ? -3.932 13.542 14.178 1.00 88.75 99 SER A N 1
ATOM 822 C CA . SER A 1 99 ? -2.642 13.974 13.625 1.00 88.75 99 SER A CA 1
ATOM 823 C C . SER A 1 99 ? -1.622 12.834 13.584 1.00 88.75 99 SER A C 1
ATOM 825 O O . SER A 1 99 ? -0.886 12.722 12.602 1.00 88.75 99 SER A O 1
ATOM 827 N N . LEU A 1 100 ? -1.633 11.929 14.568 1.00 86.38 100 LEU A N 1
ATOM 828 C CA . LEU A 1 100 ? -0.779 10.740 14.570 1.00 86.38 100 LEU A CA 1
ATOM 829 C C . LEU A 1 100 ? -1.091 9.805 13.390 1.00 86.38 100 LEU A C 1
ATOM 831 O O . LEU A 1 100 ? -0.179 9.410 12.665 1.00 86.38 100 LEU A O 1
ATOM 835 N N . ILE A 1 101 ? -2.369 9.495 13.148 1.00 85.50 101 ILE A N 1
ATOM 836 C CA . ILE A 1 101 ? -2.793 8.632 12.027 1.00 85.50 101 ILE A CA 1
ATOM 837 C C . ILE A 1 101 ? -2.508 9.293 10.681 1.00 85.50 101 ILE A C 1
ATOM 839 O O . ILE A 1 101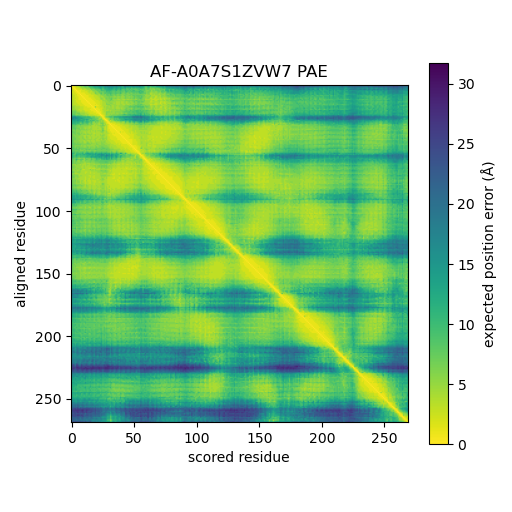 ? -2.045 8.638 9.744 1.00 85.50 101 ILE A O 1
ATOM 843 N N . THR A 1 102 ? -2.752 10.598 10.585 1.00 87.69 102 THR A N 1
ATOM 844 C CA . THR A 1 102 ? -2.471 11.369 9.372 1.00 87.69 102 THR A CA 1
ATOM 845 C C . THR A 1 102 ? -0.974 11.372 9.079 1.00 87.69 102 THR A C 1
ATOM 847 O O . THR A 1 102 ? -0.571 11.125 7.945 1.00 87.69 102 THR A O 1
ATOM 850 N N . THR A 1 103 ? -0.133 11.573 10.095 1.00 87.31 103 THR A N 1
ATOM 851 C CA . THR A 1 103 ? 1.327 11.517 9.946 1.00 87.31 103 THR A CA 1
ATOM 852 C C . THR A 1 103 ? 1.768 10.127 9.504 1.00 87.31 103 THR A C 1
ATOM 854 O O . THR A 1 103 ? 2.481 10.011 8.515 1.00 87.31 103 THR A O 1
ATOM 857 N N . ALA A 1 104 ? 1.278 9.067 10.156 1.00 84.75 104 ALA A N 1
ATOM 858 C CA . ALA A 1 104 ? 1.583 7.691 9.769 1.00 84.75 104 ALA A CA 1
ATOM 859 C C . ALA A 1 104 ? 1.198 7.400 8.308 1.00 84.75 104 ALA A C 1
ATOM 861 O O . ALA A 1 104 ? 1.992 6.819 7.576 1.00 84.75 104 ALA A O 1
ATOM 862 N N . SER A 1 105 ? 0.026 7.866 7.863 1.00 85.19 105 SER A N 1
ATOM 863 C CA . SER A 1 105 ? -0.449 7.686 6.483 1.00 85.19 105 SER A CA 1
ATOM 864 C C . SER A 1 105 ? 0.438 8.412 5.467 1.00 85.19 105 SER A C 1
ATOM 866 O O . SER A 1 105 ? 0.793 7.843 4.438 1.00 85.19 105 SER A O 1
ATOM 868 N N . ASN A 1 106 ? 0.861 9.642 5.775 1.00 85.25 106 ASN A N 1
ATOM 869 C CA . ASN 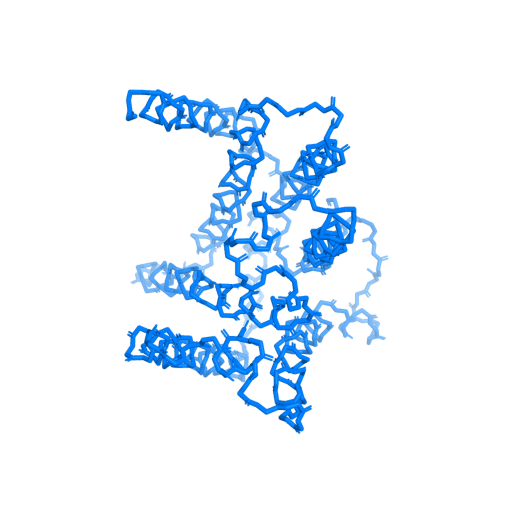A 1 106 ? 1.749 10.408 4.900 1.00 85.25 106 ASN A CA 1
ATOM 870 C C . ASN A 1 106 ? 3.169 9.823 4.844 1.00 85.25 106 ASN A C 1
ATOM 872 O O . ASN A 1 106 ? 3.791 9.872 3.788 1.00 85.25 106 ASN A O 1
ATOM 876 N N . THR A 1 107 ? 3.666 9.215 5.929 1.00 83.00 107 THR A N 1
ATOM 877 C CA . THR A 1 107 ? 4.979 8.540 5.964 1.00 83.00 107 THR A CA 1
ATOM 878 C C . THR A 1 107 ? 5.036 7.299 5.069 1.00 83.00 107 THR A C 1
ATOM 880 O O . THR A 1 107 ? 6.103 6.953 4.560 1.00 83.00 107 THR A O 1
ATOM 883 N N . VAL A 1 108 ? 3.903 6.626 4.836 1.00 83.19 108 VAL A N 1
ATOM 884 C CA . VAL A 1 108 ? 3.855 5.430 3.977 1.00 83.19 108 VAL A CA 1
ATOM 885 C C . VAL A 1 108 ? 4.163 5.770 2.517 1.00 83.19 108 VAL A C 1
ATOM 887 O O . VAL A 1 108 ? 4.789 4.962 1.840 1.00 83.19 108 VAL A O 1
ATOM 890 N N . SER A 1 109 ? 3.796 6.962 2.034 1.00 83.06 109 SER A N 1
ATOM 891 C CA . SER A 1 109 ? 4.045 7.370 0.644 1.00 83.06 109 SER A CA 1
ATOM 892 C C . SER A 1 109 ? 5.538 7.365 0.267 1.00 83.06 109 SER A C 1
ATOM 894 O O . SER A 1 109 ? 5.902 6.638 -0.657 1.00 83.06 109 SER A O 1
ATOM 896 N N . PRO A 1 110 ? 6.436 8.108 0.949 1.00 81.94 110 PRO A N 1
ATOM 897 C CA . PRO A 1 110 ? 7.858 8.091 0.614 1.00 81.94 110 PRO A CA 1
ATOM 898 C C . PRO A 1 110 ? 8.497 6.727 0.899 1.00 81.94 110 PRO A C 1
ATOM 900 O O . PRO A 1 110 ? 9.348 6.285 0.133 1.00 81.94 110 PRO A O 1
ATOM 903 N N . LEU A 1 111 ? 8.057 6.014 1.941 1.00 80.81 111 LEU A N 1
ATOM 904 C CA . LEU A 1 111 ? 8.521 4.653 2.215 1.00 80.81 111 LEU A CA 1
ATOM 905 C C . LEU A 1 111 ? 8.180 3.690 1.066 1.00 80.81 111 LEU A C 1
ATOM 907 O O . LEU A 1 111 ? 9.037 2.914 0.647 1.00 80.81 111 LEU A O 1
ATOM 911 N N . SER A 1 112 ? 6.964 3.772 0.520 1.00 81.94 112 SER A N 1
ATOM 912 C CA . SER A 1 112 ? 6.554 2.979 -0.638 1.00 81.94 112 SER A CA 1
ATOM 913 C C . SER A 1 112 ? 7.419 3.290 -1.853 1.00 81.94 112 SER A C 1
ATOM 915 O O . SER A 1 112 ? 7.840 2.359 -2.528 1.00 81.94 112 SER A O 1
ATOM 917 N N . SER A 1 113 ? 7.727 4.563 -2.117 1.00 80.75 113 SER A N 1
ATOM 918 C CA . SER A 1 113 ? 8.600 4.944 -3.234 1.00 80.75 113 SER A CA 1
ATOM 919 C C . SER A 1 113 ? 10.004 4.360 -3.088 1.00 80.75 113 SER A C 1
ATOM 921 O O . SER A 1 113 ? 10.525 3.789 -4.040 1.00 80.75 113 SER A O 1
ATOM 923 N N . VAL A 1 114 ? 10.597 4.434 -1.891 1.00 78.25 114 VAL A N 1
ATOM 924 C CA . VAL A 1 114 ? 11.922 3.852 -1.612 1.00 78.25 114 VAL A CA 1
ATOM 925 C C . VAL A 1 114 ? 11.932 2.343 -1.854 1.00 78.25 114 VAL A C 1
ATOM 927 O O . VAL A 1 114 ? 12.845 1.820 -2.489 1.00 78.25 114 VAL A O 1
ATOM 930 N N . ILE A 1 115 ? 10.896 1.641 -1.394 1.00 80.00 115 ILE A N 1
ATOM 931 C CA . ILE A 1 115 ? 10.753 0.199 -1.614 1.00 80.00 115 ILE A CA 1
ATOM 932 C C . ILE A 1 115 ? 10.569 -0.111 -3.106 1.00 80.00 115 ILE A C 1
ATOM 934 O O . ILE A 1 115 ? 11.186 -1.049 -3.607 1.00 80.00 115 ILE A O 1
ATOM 938 N N . SER A 1 116 ? 9.774 0.681 -3.829 1.00 80.75 116 SER A N 1
ATOM 939 C CA . SER A 1 116 ? 9.587 0.531 -5.276 1.00 80.75 116 SER A CA 1
ATOM 940 C C . SER A 1 116 ? 10.896 0.704 -6.044 1.00 80.75 116 SER A C 1
ATOM 942 O O . SER A 1 116 ? 11.204 -0.123 -6.899 1.00 80.75 116 SER A O 1
ATOM 944 N N . TYR A 1 117 ? 11.710 1.710 -5.705 1.00 75.12 117 TYR A N 1
ATOM 945 C CA . TYR A 1 117 ? 13.051 1.850 -6.282 1.00 75.12 117 TYR A CA 1
ATOM 946 C C . TYR A 1 117 ? 13.921 0.641 -5.967 1.00 75.12 117 TYR A C 1
ATOM 948 O O . TYR A 1 117 ? 14.648 0.148 -6.826 1.00 75.12 117 TYR A O 1
ATOM 956 N N . GLN A 1 118 ? 13.802 0.101 -4.757 1.00 75.31 118 GLN A N 1
ATOM 957 C CA . GLN A 1 118 ? 14.580 -1.065 -4.394 1.00 75.31 118 GLN A CA 1
ATOM 958 C C . GLN A 1 118 ? 14.178 -2.323 -5.175 1.00 75.31 118 GLN A C 1
ATOM 960 O O . GLN A 1 118 ? 15.051 -3.135 -5.481 1.00 75.31 118 GLN A O 1
ATOM 965 N N . PHE A 1 119 ? 12.897 -2.457 -5.534 1.00 75.94 119 PHE A N 1
ATOM 966 C CA . PHE A 1 119 ? 12.417 -3.510 -6.428 1.00 75.94 119 PHE A CA 1
ATOM 967 C C . PHE A 1 119 ? 12.929 -3.351 -7.865 1.00 75.94 119 PHE A C 1
ATOM 969 O O . PHE A 1 119 ? 13.229 -4.355 -8.508 1.00 75.94 119 PHE A O 1
ATOM 976 N N . LEU A 1 120 ? 13.086 -2.118 -8.358 1.00 73.81 120 LEU A N 1
ATOM 977 C CA . LEU A 1 120 ? 13.657 -1.859 -9.686 1.00 73.81 120 LEU A CA 1
ATOM 978 C C . LEU A 1 120 ? 15.120 -2.322 -9.795 1.00 73.81 120 LEU A C 1
ATOM 980 O O . LEU A 1 120 ? 15.531 -2.798 -10.848 1.00 73.81 120 LEU A O 1
ATOM 984 N N . ALA A 1 121 ? 15.869 -2.348 -8.684 1.00 69.06 121 ALA A N 1
ATOM 985 C CA . ALA A 1 121 ? 17.216 -2.932 -8.655 1.00 69.06 121 ALA A CA 1
ATOM 986 C C . ALA A 1 121 ? 17.265 -4.423 -9.064 1.00 69.06 121 ALA A C 1
ATOM 988 O O . ALA A 1 121 ? 18.341 -4.923 -9.394 1.00 69.06 121 ALA A O 1
ATOM 989 N N . PHE A 1 122 ? 16.138 -5.147 -9.016 1.00 68.94 122 PHE A N 1
ATOM 990 C CA . PHE A 1 122 ? 16.056 -6.549 -9.446 1.00 68.94 122 PHE A CA 1
ATOM 991 C C . PHE A 1 122 ? 15.947 -6.706 -10.964 1.00 68.94 122 PHE A C 1
ATOM 993 O O . PHE A 1 122 ? 16.279 -7.771 -11.479 1.00 68.94 122 PHE A O 1
ATOM 1000 N N . PHE A 1 123 ? 15.537 -5.651 -11.670 1.00 73.00 123 PHE A N 1
ATOM 1001 C CA . PHE A 1 123 ? 15.274 -5.667 -13.104 1.00 73.00 123 PHE A CA 1
ATOM 1002 C C . PHE A 1 123 ? 16.050 -4.535 -13.788 1.00 73.00 123 PHE A C 1
ATOM 1004 O O . PHE A 1 123 ? 15.492 -3.476 -14.080 1.00 73.00 123 PHE A O 1
ATOM 1011 N N . PRO A 1 124 ? 17.353 -4.725 -14.060 1.00 66.06 124 PRO A N 1
ATOM 1012 C CA . PRO A 1 124 ? 18.206 -3.670 -14.604 1.00 66.06 124 PRO A CA 1
ATOM 1013 C C . PRO A 1 124 ? 17.737 -3.146 -15.970 1.00 66.06 124 PRO A C 1
ATOM 1015 O O . PRO A 1 124 ? 18.017 -1.995 -16.298 1.00 66.06 124 PRO A O 1
ATOM 1018 N N . ALA A 1 125 ? 16.984 -3.944 -16.736 1.00 64.00 125 ALA A N 1
ATOM 1019 C CA . ALA A 1 125 ? 16.389 -3.539 -18.009 1.00 64.00 125 ALA A CA 1
ATOM 1020 C C . ALA A 1 125 ? 15.284 -2.468 -17.861 1.00 64.00 125 ALA A C 1
ATOM 1022 O O . ALA A 1 125 ? 15.009 -1.733 -18.807 1.00 64.00 125 ALA A O 1
ATOM 1023 N N . LEU A 1 126 ? 14.686 -2.342 -16.669 1.00 65.06 126 LEU A N 1
ATOM 1024 C CA . LEU A 1 126 ? 13.640 -1.362 -16.342 1.00 65.06 126 LEU A CA 1
ATOM 1025 C C . LEU A 1 126 ? 14.188 -0.059 -15.739 1.00 65.06 126 LEU A C 1
ATOM 1027 O O . LEU A 1 126 ? 13.425 0.876 -15.506 1.00 65.06 126 LEU A O 1
ATOM 1031 N N . ASN A 1 127 ? 15.497 0.025 -15.485 1.00 62.59 127 ASN A N 1
ATOM 1032 C CA . ASN A 1 127 ? 16.100 1.185 -14.822 1.00 62.59 127 ASN A CA 1
ATOM 1033 C C . ASN A 1 127 ? 16.272 2.400 -15.740 1.00 62.59 127 ASN A C 1
ATOM 1035 O O . ASN A 1 127 ? 16.386 3.525 -15.251 1.00 62.59 127 ASN A O 1
ATOM 1039 N N . THR A 1 128 ? 16.304 2.199 -17.058 1.00 64.38 128 THR A N 1
ATOM 1040 C CA . THR A 1 128 ? 16.449 3.281 -18.035 1.00 64.38 128 THR A CA 1
ATOM 1041 C C . THR A 1 128 ? 15.169 3.468 -18.837 1.00 64.38 128 THR A C 1
ATOM 1043 O O . THR A 1 128 ? 14.570 2.519 -19.340 1.00 64.38 128 THR A O 1
ATOM 1046 N N . GLN A 1 129 ? 14.777 4.731 -19.018 1.00 60.66 129 GLN A N 1
ATOM 1047 C CA . GLN A 1 129 ? 13.629 5.101 -19.851 1.00 60.66 129 GLN A CA 1
ATOM 1048 C C . GLN A 1 129 ? 13.788 4.597 -21.296 1.00 60.66 129 GLN A C 1
ATOM 1050 O O . GLN A 1 129 ? 12.806 4.255 -21.946 1.00 60.66 129 GLN A O 1
ATOM 1055 N N . GLU A 1 130 ? 15.029 4.518 -21.782 1.00 61.59 130 GLU A N 1
ATOM 1056 C CA . GLU A 1 130 ? 15.370 3.976 -23.099 1.00 61.59 130 GLU A CA 1
ATOM 1057 C C . GLU A 1 130 ? 15.136 2.460 -23.186 1.00 61.59 130 GLU A C 1
ATOM 1059 O O . GLU A 1 130 ? 14.644 1.987 -24.206 1.00 61.59 130 GLU A O 1
ATOM 1064 N N . GLY A 1 131 ? 15.405 1.708 -22.109 1.00 60.72 131 GLY A N 1
ATOM 1065 C CA . GLY A 1 131 ? 15.111 0.273 -22.026 1.00 60.72 131 GLY A CA 1
ATOM 1066 C C . GLY A 1 131 ? 13.609 -0.011 -22.023 1.00 60.72 131 GLY A C 1
ATOM 1067 O O . GLY A 1 131 ? 13.140 -0.885 -22.746 1.00 60.72 131 GLY A O 1
ATOM 1068 N N . ILE A 1 132 ? 12.833 0.806 -21.304 1.00 67.31 132 ILE A N 1
ATOM 1069 C CA . ILE A 1 132 ? 11.362 0.742 -21.321 1.00 67.31 132 ILE A CA 1
ATOM 1070 C C . ILE A 1 132 ? 10.816 1.100 -22.712 1.00 67.31 132 ILE A C 1
ATOM 1072 O O . ILE A 1 132 ? 9.891 0.454 -23.202 1.00 67.31 132 ILE A O 1
ATOM 1076 N N . ALA A 1 133 ? 11.391 2.111 -23.369 1.00 68.50 133 ALA A N 1
ATOM 1077 C CA . ALA A 1 133 ? 10.976 2.542 -24.703 1.00 68.50 133 ALA A CA 1
ATOM 1078 C C . ALA A 1 133 ? 11.352 1.546 -25.814 1.00 68.50 133 ALA A C 1
ATOM 1080 O O . ALA A 1 133 ? 10.714 1.557 -26.866 1.00 68.50 133 ALA A O 1
ATOM 1081 N N . ALA A 1 134 ? 12.358 0.692 -25.591 1.00 70.81 134 ALA A N 1
ATOM 1082 C CA . ALA A 1 134 ? 12.758 -0.349 -26.535 1.00 70.81 134 ALA A CA 1
ATOM 1083 C C . ALA A 1 134 ? 11.712 -1.474 -26.674 1.00 70.81 134 ALA A C 1
ATOM 1085 O O . ALA A 1 134 ? 11.732 -2.174 -27.684 1.00 70.81 134 ALA A O 1
ATOM 1086 N N . ASP A 1 135 ? 10.807 -1.626 -25.693 1.00 70.56 135 ASP A N 1
ATOM 1087 C CA . ASP A 1 135 ? 9.646 -2.538 -25.702 1.00 70.56 135 ASP A CA 1
ATOM 1088 C C . ASP A 1 135 ? 9.971 -3.970 -26.184 1.00 70.56 135 ASP A C 1
ATOM 1090 O O . ASP A 1 135 ? 9.197 -4.591 -26.915 1.00 70.56 135 ASP A O 1
ATOM 1094 N N . THR A 1 136 ? 11.142 -4.495 -25.799 1.00 79.38 136 THR A N 1
ATOM 1095 C CA . THR A 1 136 ? 11.564 -5.862 -26.135 1.00 79.38 136 THR A CA 1
ATOM 1096 C C . THR A 1 136 ? 10.785 -6.893 -25.318 1.00 79.38 136 THR A C 1
ATOM 1098 O O . THR A 1 136 ? 10.303 -6.610 -24.218 1.00 79.38 136 THR A O 1
ATOM 1101 N N . ASP A 1 137 ? 10.685 -8.126 -25.823 1.00 78.94 137 ASP A N 1
ATOM 1102 C CA . ASP A 1 137 ? 9.960 -9.195 -25.122 1.00 78.94 137 ASP A CA 1
ATOM 1103 C C . ASP A 1 137 ? 10.553 -9.504 -23.737 1.00 78.94 137 ASP A C 1
ATOM 1105 O O . ASP A 1 137 ? 9.811 -9.816 -22.807 1.00 78.94 137 ASP A O 1
ATOM 1109 N N . GLU A 1 138 ? 11.866 -9.339 -23.562 1.00 79.06 138 GLU A N 1
ATOM 1110 C CA . GLU A 1 138 ? 12.541 -9.480 -22.264 1.00 79.06 138 GLU A CA 1
ATOM 1111 C C . GLU A 1 138 ? 12.078 -8.409 -21.260 1.00 79.06 138 GLU A C 1
ATOM 1113 O O . GLU A 1 138 ? 11.691 -8.739 -20.139 1.00 79.06 138 GLU A O 1
ATOM 1118 N N . VAL A 1 139 ? 12.001 -7.139 -21.681 1.00 80.75 139 VAL A N 1
ATOM 1119 C CA . VAL A 1 139 ? 11.527 -6.027 -20.834 1.00 80.75 139 VAL A CA 1
ATOM 1120 C C . VAL A 1 139 ? 10.062 -6.218 -20.437 1.00 80.75 139 VAL A C 1
ATOM 1122 O O . VAL A 1 139 ? 9.676 -5.923 -19.304 1.00 80.75 139 VAL A O 1
ATOM 1125 N N . ARG A 1 140 ? 9.235 -6.753 -21.343 1.00 81.69 140 ARG A N 1
ATOM 1126 C CA . ARG A 1 140 ? 7.821 -7.051 -21.063 1.00 81.69 140 ARG A CA 1
ATOM 1127 C C . ARG A 1 140 ? 7.668 -8.125 -19.987 1.00 81.69 140 ARG A C 1
ATOM 1129 O O . ARG A 1 140 ? 6.819 -7.979 -19.106 1.00 81.69 140 ARG A O 1
ATOM 1136 N N . TRP A 1 141 ? 8.488 -9.175 -20.028 1.00 84.06 141 TRP A N 1
ATOM 1137 C CA . TRP A 1 141 ? 8.495 -10.222 -19.002 1.00 84.06 141 TRP A CA 1
ATOM 1138 C C . TRP A 1 141 ? 8.987 -9.713 -17.647 1.00 84.06 141 TRP A C 1
ATOM 1140 O O . TRP A 1 141 ? 8.347 -9.999 -16.631 1.00 84.06 141 TRP A O 1
ATOM 1150 N N . ASP A 1 142 ? 10.049 -8.907 -17.628 1.00 83.31 142 ASP A N 1
ATOM 1151 C CA . ASP A 1 142 ? 10.554 -8.271 -16.407 1.00 83.31 142 ASP A CA 1
ATOM 1152 C C . ASP A 1 142 ? 9.490 -7.366 -15.772 1.00 83.31 142 ASP A C 1
ATOM 1154 O O . ASP A 1 142 ? 9.210 -7.445 -14.571 1.00 83.31 142 ASP A O 1
ATOM 1158 N N . PHE A 1 143 ? 8.816 -6.554 -16.591 1.00 83.12 143 PHE A N 1
ATOM 1159 C CA . PHE A 1 143 ? 7.746 -5.676 -16.127 1.00 83.12 143 PHE A CA 1
ATOM 1160 C C . PHE A 1 143 ? 6.541 -6.465 -15.602 1.00 83.12 143 PHE A C 1
ATOM 1162 O O . PHE A 1 143 ? 5.970 -6.121 -14.564 1.00 83.12 143 PHE A O 1
ATOM 1169 N N . ALA A 1 144 ? 6.178 -7.563 -16.272 1.00 85.75 144 ALA A N 1
ATOM 1170 C CA . ALA A 1 144 ? 5.125 -8.460 -15.813 1.00 85.75 144 ALA A CA 1
ATOM 1171 C C . ALA A 1 144 ? 5.474 -9.107 -14.462 1.00 85.75 144 ALA A C 1
ATOM 1173 O O . ALA A 1 144 ? 4.616 -9.170 -13.581 1.00 85.75 144 ALA A O 1
ATOM 1174 N N . MET A 1 145 ? 6.717 -9.555 -14.263 1.00 86.00 145 MET A N 1
ATOM 1175 C CA . MET A 1 145 ? 7.153 -10.156 -13.000 1.00 86.00 145 MET A CA 1
ATOM 1176 C C . MET A 1 145 ? 7.115 -9.145 -11.849 1.00 86.00 145 MET A C 1
ATOM 1178 O O . MET A 1 145 ? 6.592 -9.461 -10.776 1.00 86.00 145 MET A O 1
ATOM 1182 N N . LEU A 1 146 ? 7.612 -7.926 -12.078 1.00 86.06 146 LEU A N 1
ATOM 1183 C CA . LEU A 1 146 ? 7.548 -6.839 -11.103 1.00 86.06 146 LEU A CA 1
ATOM 1184 C C . LEU A 1 146 ? 6.097 -6.520 -10.719 1.00 86.06 146 LEU A C 1
ATOM 1186 O O . LEU A 1 146 ? 5.761 -6.467 -9.535 1.00 86.06 146 LEU A O 1
ATOM 1190 N N . HIS A 1 147 ? 5.218 -6.373 -11.713 1.00 86.56 147 HIS A N 1
ATOM 1191 C CA . HIS A 1 147 ? 3.801 -6.085 -11.485 1.00 86.56 147 HIS A CA 1
ATOM 1192 C C . HIS A 1 147 ? 3.096 -7.220 -10.728 1.00 86.56 147 HIS A C 1
ATOM 1194 O O . HIS A 1 147 ? 2.312 -6.982 -9.807 1.00 86.56 147 HIS A O 1
ATOM 1200 N N . MET A 1 148 ? 3.421 -8.474 -11.051 1.00 87.44 148 MET A N 1
ATOM 1201 C CA . MET A 1 148 ? 2.886 -9.651 -10.363 1.00 87.44 148 MET A CA 1
ATOM 1202 C C . MET A 1 148 ? 3.320 -9.693 -8.891 1.00 87.44 148 MET A C 1
ATOM 1204 O O . MET A 1 148 ? 2.497 -9.949 -8.009 1.00 87.44 148 MET A O 1
ATOM 1208 N N . LEU A 1 149 ? 4.576 -9.345 -8.601 1.00 87.25 149 LEU A N 1
ATOM 1209 C CA . LEU A 1 149 ? 5.074 -9.206 -7.234 1.00 87.25 149 LEU A CA 1
ATOM 1210 C C . LEU A 1 149 ? 4.303 -8.131 -6.453 1.00 87.25 149 LEU A C 1
ATOM 1212 O O . LEU A 1 149 ? 3.907 -8.372 -5.311 1.00 87.25 149 LEU A O 1
ATOM 1216 N N . THR A 1 150 ? 4.027 -6.976 -7.065 1.00 85.44 150 THR A N 1
ATOM 1217 C CA . THR A 1 150 ? 3.207 -5.921 -6.448 1.00 85.44 150 THR A CA 1
ATOM 1218 C C . THR A 1 150 ? 1.796 -6.412 -6.126 1.00 85.44 150 THR A C 1
ATOM 1220 O O . THR A 1 150 ? 1.287 -6.130 -5.040 1.00 85.44 150 THR A O 1
ATOM 1223 N N . ILE A 1 151 ? 1.175 -7.197 -7.014 1.00 86.50 151 ILE A N 1
ATOM 1224 C CA . ILE A 1 151 ? -0.142 -7.804 -6.766 1.00 86.50 151 ILE A CA 1
ATOM 1225 C C . ILE A 1 151 ? -0.085 -8.770 -5.579 1.00 86.50 151 ILE A C 1
ATOM 1227 O O . ILE A 1 151 ? -0.959 -8.709 -4.714 1.00 86.50 151 ILE A O 1
ATOM 1231 N N . ILE A 1 152 ? 0.940 -9.626 -5.494 1.00 88.12 152 ILE A N 1
ATOM 1232 C CA . ILE A 1 152 ? 1.111 -10.547 -4.360 1.00 88.12 152 ILE A CA 1
ATOM 1233 C C . ILE A 1 152 ? 1.248 -9.770 -3.050 1.00 88.12 152 ILE A C 1
ATOM 1235 O O . ILE A 1 152 ? 0.571 -10.111 -2.084 1.00 88.12 152 ILE A O 1
ATOM 1239 N N . ILE A 1 153 ? 2.077 -8.721 -3.017 1.00 85.25 153 ILE A N 1
ATOM 1240 C CA . ILE A 1 153 ? 2.276 -7.880 -1.825 1.00 85.25 153 ILE A CA 1
ATOM 1241 C C . ILE A 1 153 ? 0.979 -7.149 -1.440 1.00 85.25 153 ILE A C 1
ATOM 1243 O O . ILE A 1 153 ? 0.662 -6.996 -0.259 1.00 85.25 153 ILE A O 1
ATOM 1247 N N . ASN A 1 154 ? 0.198 -6.703 -2.426 1.00 84.38 154 ASN A N 1
ATOM 1248 C CA . ASN A 1 154 ? -1.103 -6.096 -2.171 1.00 84.38 154 ASN A CA 1
ATOM 1249 C C . ASN A 1 154 ? -2.083 -7.124 -1.583 1.00 84.38 154 ASN A C 1
ATOM 1251 O O . ASN A 1 154 ? -2.734 -6.843 -0.580 1.00 84.38 154 ASN A O 1
ATOM 1255 N N . LEU A 1 155 ? -2.136 -8.338 -2.134 1.00 84.31 155 LEU A N 1
ATOM 1256 C CA . LEU A 1 155 ? -3.011 -9.405 -1.646 1.00 84.31 155 LEU A CA 1
ATOM 1257 C C . LEU A 1 155 ? -2.610 -9.913 -0.258 1.00 84.31 155 LEU A C 1
ATOM 1259 O O . LEU A 1 155 ? -3.461 -10.180 0.586 1.00 84.31 155 LEU A O 1
ATOM 1263 N N . SER A 1 156 ? -1.319 -10.019 0.030 1.00 83.44 156 SER A N 1
ATOM 1264 C CA . SER A 1 156 ? -0.847 -10.395 1.361 1.00 83.44 156 SER A CA 1
ATOM 1265 C C . SER A 1 156 ? -1.120 -9.306 2.402 1.00 83.44 156 SER A C 1
ATOM 1267 O O . SER A 1 156 ? -1.218 -9.625 3.587 1.00 83.44 156 SER A O 1
ATOM 1269 N N . SER A 1 157 ? -1.333 -8.047 1.998 1.00 80.19 157 SER A N 1
ATOM 1270 C CA . SER A 1 157 ? -1.798 -6.997 2.914 1.00 80.19 157 SER A CA 1
ATOM 1271 C C . SER A 1 157 ? -3.186 -7.299 3.500 1.00 80.19 157 SER A C 1
ATOM 1273 O O . SER A 1 157 ? -3.462 -6.908 4.636 1.00 80.19 157 SER A O 1
ATOM 1275 N N . LEU A 1 158 ? -4.027 -8.099 2.820 1.00 80.50 158 LEU A N 1
ATOM 1276 C CA . LEU A 1 158 ? -5.294 -8.578 3.391 1.00 80.50 158 LEU A CA 1
ATOM 1277 C C . LEU A 1 158 ? -5.084 -9.447 4.636 1.00 80.50 158 LEU A C 1
ATOM 1279 O O . LEU A 1 158 ? -5.991 -9.559 5.457 1.00 80.50 158 LEU A O 1
ATOM 1283 N N . LEU A 1 159 ? -3.900 -10.029 4.842 1.00 77.44 159 LEU A N 1
ATOM 1284 C CA . LEU A 1 159 ? -3.601 -10.775 6.067 1.00 77.44 159 LEU A CA 1
ATOM 1285 C C . LEU A 1 159 ? -3.597 -9.880 7.315 1.00 77.44 159 LEU A C 1
ATOM 1287 O O . LEU A 1 159 ? -3.698 -10.414 8.421 1.00 77.44 159 LEU A O 1
ATOM 1291 N N . ALA A 1 160 ? -3.522 -8.554 7.142 1.00 75.38 160 ALA A N 1
ATOM 1292 C CA . ALA A 1 160 ? -3.659 -7.554 8.198 1.00 75.38 160 ALA A CA 1
ATOM 1293 C C . ALA A 1 160 ? -5.126 -7.176 8.503 1.00 75.38 160 ALA A C 1
ATOM 1295 O O . ALA A 1 160 ? -5.387 -6.539 9.521 1.00 75.38 160 ALA A O 1
ATOM 1296 N N . LEU A 1 161 ? -6.111 -7.591 7.690 1.00 75.25 161 LEU A N 1
ATOM 1297 C CA . LEU A 1 161 ? -7.542 -7.316 7.936 1.00 75.25 161 LEU A CA 1
ATOM 1298 C C . LEU A 1 161 ? -8.047 -7.754 9.323 1.00 75.25 161 LEU A C 1
ATOM 1300 O O . LEU A 1 161 ? -8.826 -7.005 9.918 1.00 75.25 161 LEU A O 1
ATOM 1304 N N . PRO A 1 162 ? -7.639 -8.916 9.877 1.00 67.81 162 PRO A N 1
ATOM 1305 C CA . PRO A 1 162 ? -8.066 -9.339 11.209 1.00 67.81 162 PRO A CA 1
ATOM 1306 C C . PRO A 1 162 ? -7.643 -8.386 12.333 1.00 67.81 162 PRO A C 1
ATOM 1308 O O . PRO A 1 162 ? -8.272 -8.409 13.395 1.00 67.81 162 PRO A O 1
ATOM 1311 N N . LEU A 1 163 ? -6.619 -7.554 12.102 1.00 67.56 163 LEU A N 1
ATOM 1312 C CA . LEU A 1 163 ? -6.157 -6.540 13.049 1.00 67.56 163 LEU A CA 1
ATOM 1313 C C . LEU A 1 163 ? -7.151 -5.377 13.168 1.00 67.56 163 LEU A C 1
ATOM 1315 O O . LEU A 1 163 ? -7.323 -4.814 14.246 1.00 67.56 163 LEU A O 1
ATOM 1319 N N . LEU A 1 164 ? -7.827 -5.025 12.073 1.00 67.50 164 LEU A N 1
ATOM 1320 C CA . LEU A 1 164 ? -8.759 -3.901 12.030 1.00 67.50 164 LEU A CA 1
ATOM 1321 C C . LEU A 1 164 ? -10.089 -4.299 12.686 1.00 67.50 164 LEU A C 1
ATOM 1323 O O . LEU A 1 164 ? -10.602 -5.346 12.321 1.00 67.50 164 LEU A O 1
ATOM 1327 N N . PRO A 1 165 ? -10.707 -3.549 13.612 1.00 63.81 165 PRO A N 1
ATOM 1328 C CA . PRO A 1 165 ? -12.004 -3.933 14.195 1.00 63.81 165 PRO A CA 1
ATOM 1329 C C . PRO A 1 165 ? -13.109 -4.053 13.126 1.00 63.81 165 PRO A C 1
ATOM 1331 O O . PRO A 1 165 ? -13.096 -3.324 12.131 1.00 63.81 165 PRO A O 1
ATOM 1334 N N . ARG A 1 166 ? -14.074 -4.979 13.291 1.00 62.31 166 ARG A N 1
ATOM 1335 C CA . ARG A 1 166 ? -15.106 -5.229 12.256 1.00 62.31 166 ARG A CA 1
ATOM 1336 C C . ARG A 1 166 ? -16.071 -4.062 12.101 1.00 62.31 166 ARG A C 1
ATOM 1338 O O . ARG A 1 166 ? -16.550 -3.813 10.992 1.00 62.31 166 ARG A O 1
ATOM 1345 N N . GLN A 1 167 ? -16.377 -3.374 13.203 1.00 63.97 167 GLN A N 1
ATOM 1346 C CA . GLN A 1 167 ? -17.367 -2.298 13.246 1.00 63.97 167 GLN A CA 1
ATOM 1347 C C . GLN A 1 167 ? -17.229 -1.449 14.518 1.00 63.97 167 GLN A C 1
ATOM 1349 O O . GLN A 1 167 ? -16.636 -1.891 15.502 1.00 63.97 167 GLN A O 1
ATOM 1354 N N . LYS A 1 168 ? -17.880 -0.274 14.529 1.00 68.62 168 LYS A N 1
ATOM 1355 C CA . LYS A 1 168 ? -17.940 0.670 15.665 1.00 68.62 168 LYS A CA 1
ATOM 1356 C C . LYS A 1 168 ? -18.183 -0.002 17.023 1.00 68.62 168 LYS A C 1
ATOM 1358 O O . LYS A 1 168 ? -17.564 0.368 18.014 1.00 68.62 168 LYS A O 1
ATOM 1363 N N . LYS A 1 169 ? -19.067 -1.007 17.072 1.00 67.06 169 LYS A N 1
ATOM 1364 C CA . LYS A 1 169 ? -19.416 -1.724 18.308 1.00 67.06 169 LYS A CA 1
ATOM 1365 C C . LYS A 1 169 ? -18.224 -2.483 18.904 1.00 67.06 169 LYS A C 1
ATOM 1367 O O . LYS A 1 169 ? -17.955 -2.336 20.089 1.00 67.06 169 LYS A O 1
ATOM 1372 N N . GLU A 1 170 ? -17.483 -3.229 18.086 1.00 68.19 170 GLU A N 1
ATOM 1373 C CA . GLU A 1 170 ? -16.292 -3.955 18.551 1.00 68.19 170 GLU A CA 1
ATOM 1374 C C . GLU A 1 170 ? -15.185 -2.997 18.995 1.00 68.19 170 GLU A C 1
ATOM 1376 O O . GLU A 1 170 ? -14.484 -3.278 19.965 1.00 68.19 170 GLU A O 1
ATOM 1381 N N . THR A 1 171 ? -15.044 -1.851 18.321 1.00 68.88 171 THR A N 1
ATOM 1382 C CA . THR A 1 171 ? -14.094 -0.809 18.724 1.00 68.88 171 THR A CA 1
ATOM 1383 C C . THR A 1 171 ? -14.428 -0.270 20.113 1.00 68.88 171 THR A C 1
ATOM 1385 O O . THR A 1 171 ? -13.551 -0.211 20.970 1.00 68.88 171 THR A O 1
ATOM 1388 N N . ARG A 1 172 ? -15.703 0.028 20.390 1.00 70.19 172 ARG A N 1
ATOM 1389 C CA . ARG A 1 172 ? -16.144 0.468 21.724 1.00 70.19 172 ARG A CA 1
ATOM 1390 C C . ARG A 1 172 ? -15.949 -0.603 22.791 1.00 70.19 172 ARG A C 1
ATOM 1392 O O . ARG A 1 172 ? -15.554 -0.280 23.902 1.00 70.19 172 ARG A O 1
ATOM 1399 N N . GLU A 1 173 ? -16.178 -1.872 22.462 1.00 74.25 173 GLU A N 1
ATOM 1400 C CA . GLU A 1 173 ? -15.910 -2.993 23.373 1.00 74.25 173 GLU A CA 1
ATOM 1401 C C . GLU A 1 173 ? -14.406 -3.164 23.656 1.00 74.25 173 GLU A C 1
ATOM 1403 O O . GLU A 1 173 ? -14.018 -3.496 24.774 1.00 74.25 173 GLU A O 1
ATOM 1408 N N . LEU A 1 174 ? -13.541 -2.924 22.664 1.00 70.81 174 LEU A N 1
ATOM 1409 C CA . LEU A 1 174 ? -12.084 -2.911 22.839 1.00 70.81 174 LEU A CA 1
ATOM 1410 C C . LEU A 1 174 ? -11.630 -1.766 23.746 1.00 70.81 174 LEU A C 1
ATOM 1412 O O . LEU A 1 174 ? -10.829 -2.005 24.645 1.00 70.81 174 LEU A O 1
ATOM 1416 N N . VAL A 1 175 ? -12.175 -0.565 23.551 1.00 73.12 175 VAL A N 1
ATOM 1417 C CA . VAL A 1 175 ? -11.898 0.598 24.408 1.00 73.12 175 VAL A CA 1
ATOM 1418 C C . VAL A 1 175 ? -12.409 0.352 25.829 1.00 73.12 175 VAL A C 1
ATOM 1420 O O . VAL A 1 175 ? -11.679 0.580 26.787 1.00 73.12 175 VAL A O 1
ATOM 1423 N N . ALA A 1 176 ? -13.613 -0.208 25.983 1.00 74.56 176 ALA A N 1
ATOM 1424 C CA . ALA A 1 176 ? -14.196 -0.529 27.287 1.00 74.56 176 ALA A CA 1
ATOM 1425 C C . ALA A 1 176 ? -13.401 -1.589 28.068 1.00 74.56 176 ALA A C 1
ATOM 1427 O O . ALA A 1 176 ? -13.441 -1.600 29.296 1.00 74.56 176 ALA A O 1
ATOM 1428 N N . ARG A 1 177 ? -12.665 -2.472 27.376 1.00 78.31 177 ARG A N 1
ATOM 1429 C CA . ARG A 1 177 ? -11.740 -3.412 28.026 1.00 78.31 177 ARG A CA 1
ATOM 1430 C C . ARG A 1 177 ? -10.507 -2.729 28.622 1.00 78.31 177 ARG A C 1
ATOM 1432 O O . ARG A 1 177 ? -9.897 -3.321 29.505 1.00 78.31 177 ARG A O 1
ATOM 1439 N N . GLY A 1 178 ? -10.145 -1.526 28.168 1.00 69.75 178 GLY A N 1
ATOM 1440 C CA . GLY A 1 178 ? -9.071 -0.723 28.765 1.00 69.75 178 GLY A CA 1
ATOM 1441 C C . GLY A 1 178 ? -7.706 -1.420 28.810 1.00 69.75 178 GLY A C 1
ATOM 1442 O O . GLY A 1 178 ? -6.908 -1.170 29.710 1.00 69.75 178 GLY A O 1
ATOM 1443 N N . GLU A 1 179 ? -7.427 -2.345 27.886 1.00 72.50 179 GLU A N 1
ATOM 1444 C CA . GLU A 1 179 ? -6.137 -3.036 27.845 1.00 72.50 179 GLU A CA 1
ATOM 1445 C C . GLU A 1 179 ? -5.069 -2.098 27.263 1.00 72.50 179 GLU A C 1
ATOM 1447 O O . GLU A 1 179 ? -4.970 -1.912 26.051 1.00 72.50 179 GLU A O 1
ATOM 1452 N N . HIS A 1 180 ? -4.245 -1.505 28.128 1.00 71.44 180 HIS A N 1
ATOM 1453 C CA . HIS A 1 180 ? -3.145 -0.636 27.714 1.00 71.44 180 HIS A CA 1
ATOM 1454 C C . HIS A 1 180 ? -1.808 -1.383 27.744 1.00 71.44 180 HIS A C 1
ATOM 1456 O O . HIS A 1 180 ? -1.469 -2.060 28.714 1.00 71.44 180 HIS A O 1
ATOM 1462 N N . SER A 1 181 ? -0.998 -1.214 26.695 1.00 77.19 181 SER A N 1
ATOM 1463 C CA . SER A 1 181 ? 0.381 -1.706 26.668 1.00 77.19 181 SER A CA 1
ATOM 1464 C C . SER A 1 181 ? 1.351 -0.595 26.285 1.00 77.19 181 SER A C 1
ATOM 1466 O O . SER A 1 181 ? 1.452 -0.195 25.124 1.00 77.19 181 SER A O 1
ATOM 1468 N N . ALA A 1 182 ? 2.119 -0.123 27.271 1.00 78.12 182 ALA A N 1
ATOM 1469 C CA . ALA A 1 182 ? 3.151 0.894 27.066 1.00 78.12 182 ALA A CA 1
ATOM 1470 C C . ALA A 1 182 ? 4.266 0.424 26.113 1.00 78.12 182 ALA A C 1
ATOM 1472 O O . ALA A 1 182 ? 4.910 1.246 25.462 1.00 78.12 182 ALA A O 1
ATOM 1473 N N . PHE A 1 183 ? 4.488 -0.890 26.012 1.00 83.38 183 PHE A N 1
ATOM 1474 C CA . PHE A 1 183 ? 5.463 -1.470 25.091 1.00 83.38 183 PHE A CA 1
ATOM 1475 C C . PHE A 1 183 ? 5.061 -1.242 23.628 1.00 83.38 183 PHE A C 1
ATOM 1477 O O . PHE A 1 183 ? 5.846 -0.687 22.863 1.00 83.38 183 PHE A O 1
ATOM 1484 N N . TRP A 1 184 ? 3.823 -1.590 23.258 1.00 79.62 184 TRP A N 1
ATOM 1485 C CA . TRP A 1 184 ? 3.323 -1.442 21.886 1.00 79.62 184 TRP A CA 1
ATOM 1486 C C . TRP A 1 184 ? 3.214 0.016 21.447 1.00 79.62 184 TRP A C 1
ATOM 1488 O O . TRP A 1 184 ? 3.559 0.332 20.311 1.00 79.62 184 TRP A O 1
ATOM 1498 N N . GLY A 1 185 ? 2.823 0.915 22.358 1.00 80.56 185 GLY A N 1
ATOM 1499 C CA . GLY A 1 185 ? 2.815 2.354 22.085 1.00 80.56 185 GLY A CA 1
ATOM 1500 C C . GLY A 1 185 ? 4.212 2.897 21.765 1.00 80.56 185 GLY A C 1
ATOM 1501 O O . GLY A 1 185 ? 4.401 3.562 20.748 1.00 80.56 185 GLY A O 1
ATOM 1502 N N . LYS A 1 186 ? 5.220 2.556 22.585 1.00 84.69 186 LYS A N 1
ATOM 1503 C CA . LYS A 1 186 ? 6.618 2.947 22.329 1.00 84.69 186 LYS A CA 1
ATOM 1504 C C . LYS A 1 186 ? 7.147 2.335 21.033 1.00 84.69 186 LYS A C 1
ATOM 1506 O O . LYS A 1 186 ? 7.776 3.034 20.248 1.00 84.69 186 LYS A O 1
ATOM 1511 N N . PHE A 1 187 ? 6.875 1.055 20.793 1.00 86.12 187 PHE A N 1
ATOM 1512 C CA . PHE A 1 187 ? 7.308 0.357 19.584 1.00 86.12 187 PHE A CA 1
ATOM 1513 C C . PHE A 1 187 ? 6.740 0.998 18.308 1.00 86.12 187 PHE A C 1
ATOM 1515 O O . PHE A 1 187 ? 7.492 1.259 17.369 1.00 86.12 187 PHE A O 1
ATOM 1522 N N . ALA A 1 188 ? 5.443 1.320 18.284 1.00 82.69 188 ALA A N 1
ATOM 1523 C CA . ALA A 1 188 ? 4.806 2.004 17.158 1.00 82.69 188 ALA A CA 1
ATOM 1524 C C . ALA A 1 188 ? 5.392 3.408 16.921 1.00 82.69 188 ALA A C 1
ATOM 1526 O O . ALA A 1 188 ? 5.630 3.797 15.780 1.00 82.69 188 ALA A O 1
ATOM 1527 N N . LEU A 1 189 ? 5.685 4.155 17.991 1.00 84.50 189 LEU A N 1
ATOM 1528 C CA . LEU A 1 189 ? 6.281 5.487 17.877 1.00 84.50 189 LEU A CA 1
ATOM 1529 C C . LEU A 1 189 ? 7.721 5.435 17.340 1.00 84.50 189 LEU A C 1
ATOM 1531 O O . LEU A 1 189 ? 8.055 6.158 16.402 1.00 84.50 189 LEU A O 1
ATOM 1535 N N . TYR A 1 190 ? 8.574 4.575 17.906 1.00 86.88 190 TYR A N 1
ATOM 1536 C CA . TYR A 1 190 ? 9.966 4.448 17.464 1.00 86.88 190 TYR A CA 1
ATOM 1537 C C . TYR A 1 190 ? 10.067 3.925 16.032 1.00 86.88 190 TYR A C 1
ATOM 1539 O O . TYR A 1 190 ? 10.847 4.459 15.248 1.00 86.88 190 TYR A O 1
ATOM 1547 N N . SER A 1 191 ? 9.262 2.927 15.666 1.00 83.94 191 SER A N 1
ATOM 1548 C CA . SER A 1 191 ? 9.232 2.416 14.292 1.00 83.94 191 SER A CA 1
ATOM 1549 C C . SER A 1 191 ? 8.796 3.487 13.291 1.00 83.94 191 SER A C 1
ATOM 1551 O O . SER A 1 191 ? 9.468 3.665 12.279 1.00 83.94 191 SER A O 1
ATOM 1553 N N . ALA A 1 192 ? 7.749 4.265 13.590 1.00 82.31 192 ALA A N 1
ATOM 1554 C CA . ALA A 1 192 ? 7.317 5.369 12.734 1.00 82.31 192 ALA A CA 1
ATOM 1555 C C . ALA A 1 192 ? 8.424 6.420 12.532 1.00 82.31 192 ALA A C 1
ATOM 1557 O O . ALA A 1 192 ? 8.650 6.860 11.406 1.00 82.31 192 ALA A O 1
ATOM 1558 N N . LEU A 1 193 ? 9.153 6.784 13.594 1.00 85.19 193 LEU A N 1
ATOM 1559 C CA . LEU A 1 193 ? 10.276 7.726 13.513 1.00 85.19 193 LEU A CA 1
ATOM 1560 C C . LEU A 1 193 ? 11.455 7.178 12.698 1.00 85.19 193 LEU A C 1
ATOM 1562 O O . LEU A 1 193 ? 12.062 7.922 11.929 1.00 85.19 193 LEU A O 1
ATOM 1566 N N . ILE A 1 194 ? 11.777 5.891 12.847 1.00 86.19 194 ILE A N 1
ATOM 1567 C CA . ILE A 1 194 ? 12.845 5.228 12.083 1.00 86.19 194 ILE A CA 1
ATOM 1568 C C . ILE A 1 194 ? 12.486 5.175 10.595 1.00 86.19 194 ILE A C 1
ATOM 1570 O O . ILE A 1 194 ? 13.311 5.512 9.753 1.00 86.19 194 ILE A O 1
ATOM 1574 N N . PHE A 1 195 ? 11.252 4.802 10.252 1.00 82.81 195 PHE A N 1
ATOM 1575 C CA . PHE A 1 195 ? 10.816 4.772 8.855 1.00 82.81 195 PHE A CA 1
ATOM 1576 C C . PHE A 1 195 ? 10.746 6.165 8.229 1.00 82.81 195 PHE A C 1
ATOM 1578 O O . PHE A 1 195 ? 11.135 6.342 7.072 1.00 82.81 195 PHE A O 1
ATOM 1585 N N . LEU A 1 196 ? 10.296 7.167 8.987 1.00 82.62 196 LEU A N 1
ATOM 1586 C CA . LEU A 1 196 ? 10.270 8.550 8.523 1.00 82.62 196 LEU A CA 1
ATOM 1587 C C . LEU A 1 196 ? 11.688 9.074 8.261 1.00 82.62 196 LEU A C 1
ATOM 1589 O O . LEU A 1 196 ? 11.944 9.635 7.197 1.00 82.62 196 LEU A O 1
ATOM 1593 N N . SER A 1 197 ? 12.620 8.864 9.196 1.00 85.19 197 SER A N 1
ATOM 1594 C CA . SER A 1 197 ? 14.005 9.313 9.024 1.00 85.19 197 SER A CA 1
ATOM 1595 C C . SER A 1 197 ? 14.686 8.591 7.864 1.00 85.19 197 SER A C 1
ATOM 1597 O O . SER A 1 197 ? 15.279 9.247 7.012 1.00 85.19 197 SER A O 1
ATOM 1599 N N . TYR A 1 198 ? 14.516 7.271 7.757 1.00 83.31 198 TYR A N 1
ATOM 1600 C CA . TYR A 1 198 ? 15.036 6.480 6.645 1.00 83.31 198 TYR A CA 1
ATOM 1601 C C . TYR A 1 198 ? 14.498 6.962 5.290 1.00 83.31 198 TYR A C 1
ATOM 1603 O O . TYR A 1 198 ? 15.282 7.289 4.401 1.00 83.31 198 TYR A O 1
ATOM 1611 N N . SER A 1 199 ? 13.174 7.076 5.138 1.00 79.75 199 SER A N 1
ATOM 1612 C CA . SER A 1 199 ? 12.560 7.509 3.875 1.00 79.75 199 SER A CA 1
ATOM 1613 C C . SER A 1 199 ? 12.983 8.925 3.468 1.00 79.75 199 SER A C 1
ATOM 1615 O O . SER A 1 199 ? 13.254 9.172 2.292 1.00 79.75 199 SER A O 1
ATOM 1617 N N . THR A 1 200 ? 13.123 9.836 4.435 1.00 80.38 200 THR A N 1
ATOM 1618 C CA . THR A 1 200 ? 13.599 11.207 4.197 1.00 80.38 200 THR A CA 1
ATOM 1619 C C . THR A 1 200 ? 15.058 11.220 3.748 1.00 80.38 200 THR A C 1
ATOM 1621 O O . THR A 1 200 ? 15.381 11.881 2.763 1.00 80.38 200 THR A O 1
ATOM 1624 N N . ILE A 1 201 ? 15.935 10.467 4.424 1.00 83.69 201 ILE A N 1
ATOM 1625 C CA . ILE A 1 201 ? 17.361 10.375 4.074 1.00 83.69 201 ILE A CA 1
ATOM 1626 C C . ILE A 1 201 ? 17.527 9.808 2.665 1.00 83.69 201 ILE A C 1
ATOM 1628 O O . ILE A 1 201 ? 18.275 10.373 1.872 1.00 83.69 201 ILE A O 1
ATOM 1632 N N . VAL A 1 202 ? 16.812 8.729 2.335 1.00 77.00 202 VAL A N 1
ATOM 1633 C CA . VAL A 1 202 ? 16.892 8.108 1.008 1.00 77.00 202 VAL A CA 1
ATOM 1634 C C . VAL A 1 202 ? 16.373 9.055 -0.068 1.00 77.00 202 VAL A C 1
ATOM 1636 O O . VAL A 1 202 ? 17.056 9.270 -1.063 1.00 77.00 202 VAL A O 1
ATOM 1639 N N . THR A 1 203 ? 15.213 9.683 0.143 1.00 77.25 203 THR A N 1
ATOM 1640 C CA . THR A 1 203 ? 14.656 10.641 -0.825 1.00 77.25 203 THR A CA 1
ATOM 1641 C C . THR A 1 203 ? 15.617 11.812 -1.046 1.00 77.25 203 THR A C 1
ATOM 1643 O O . THR A 1 203 ? 15.916 12.170 -2.183 1.00 77.25 203 THR A O 1
ATOM 1646 N N . PHE A 1 204 ? 16.182 12.371 0.025 1.00 79.56 204 PHE A N 1
ATOM 1647 C CA . PHE A 1 204 ? 17.168 13.444 -0.081 1.00 79.56 204 PHE A CA 1
ATOM 1648 C C . PHE A 1 204 ? 18.438 12.990 -0.816 1.00 79.56 204 PHE A C 1
ATOM 1650 O O . PHE A 1 204 ? 18.914 13.693 -1.705 1.00 79.56 204 PHE A O 1
ATOM 1657 N N . ALA A 1 205 ? 18.944 11.792 -0.513 1.00 76.00 205 ALA A N 1
ATOM 1658 C CA . ALA A 1 205 ? 20.093 11.214 -1.200 1.00 76.00 205 ALA A CA 1
ATOM 1659 C C . ALA A 1 205 ? 19.826 11.025 -2.701 1.00 76.00 205 ALA A C 1
ATOM 1661 O O . ALA A 1 205 ? 20.685 11.374 -3.503 1.00 76.00 205 ALA A O 1
ATOM 1662 N N . THR A 1 206 ? 18.634 10.557 -3.096 1.00 70.69 206 THR A N 1
ATOM 1663 C CA . THR A 1 206 ? 18.274 10.410 -4.519 1.00 70.69 206 THR A CA 1
ATOM 1664 C C . THR A 1 206 ? 18.224 11.743 -5.263 1.00 70.69 206 THR A C 1
ATOM 1666 O O . THR A 1 206 ? 18.637 11.807 -6.416 1.00 70.69 206 THR A O 1
ATOM 1669 N N . VAL A 1 207 ? 17.773 12.819 -4.608 1.00 73.38 207 VAL A N 1
ATOM 1670 C CA . VAL A 1 207 ? 17.711 14.159 -5.214 1.00 73.38 207 VAL A CA 1
ATOM 1671 C C . VAL A 1 207 ? 19.104 14.776 -5.343 1.00 73.38 207 VAL A C 1
ATOM 1673 O O . VAL A 1 207 ? 19.429 15.341 -6.382 1.00 73.38 207 VAL A O 1
ATOM 1676 N N . VAL A 1 208 ? 19.942 14.665 -4.308 1.00 75.56 208 VAL A N 1
ATOM 1677 C CA . VAL A 1 208 ? 21.307 15.222 -4.325 1.00 75.56 208 VAL A CA 1
ATOM 1678 C C . VAL A 1 208 ? 22.215 14.454 -5.285 1.00 75.56 208 VAL A C 1
ATOM 1680 O O . VAL A 1 208 ? 23.063 15.052 -5.939 1.00 75.56 208 VAL A O 1
ATOM 1683 N N . LEU A 1 209 ? 22.034 13.138 -5.392 1.00 70.06 209 LEU A N 1
ATOM 1684 C CA . LEU A 1 209 ? 22.839 12.263 -6.243 1.00 70.06 209 LEU A CA 1
ATOM 1685 C C . LEU A 1 209 ? 22.192 12.028 -7.614 1.00 70.06 209 LEU A C 1
ATOM 1687 O O . LEU A 1 209 ? 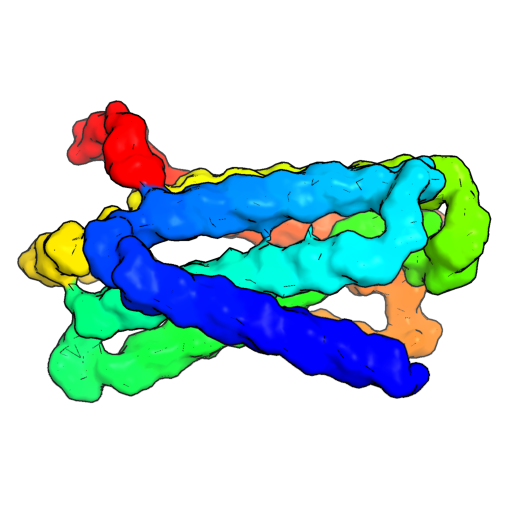22.439 10.991 -8.219 1.00 70.06 209 LEU A O 1
ATOM 1691 N N . HIS A 1 210 ? 21.395 12.967 -8.13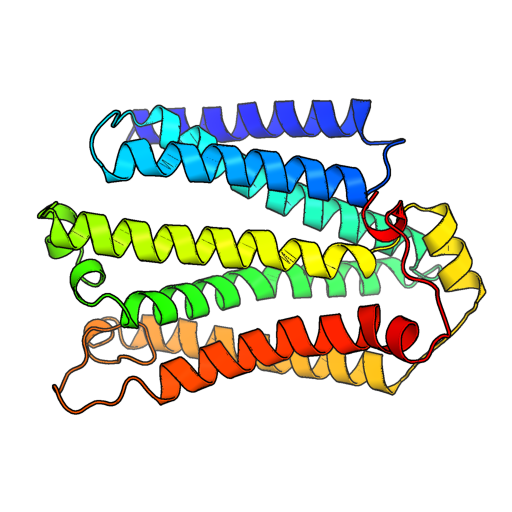3 1.00 67.44 210 HIS A N 1
ATOM 1692 C CA . HIS A 1 210 ? 20.694 12.818 -9.417 1.00 67.44 210 HIS A CA 1
ATOM 1693 C C . HIS A 1 210 ? 21.623 12.556 -10.622 1.00 67.44 210 HIS A C 1
ATOM 1695 O O . HIS A 1 210 ? 21.169 12.051 -11.639 1.00 67.44 210 HIS A O 1
ATOM 1701 N N . ASP A 1 211 ? 22.925 12.828 -10.532 1.00 63.72 211 ASP A N 1
ATOM 1702 C CA . ASP A 1 211 ? 23.870 12.503 -11.616 1.00 63.72 211 ASP A CA 1
ATOM 1703 C C . ASP A 1 211 ? 24.479 11.092 -11.480 1.00 63.72 211 ASP A C 1
ATOM 1705 O O . ASP A 1 211 ? 24.993 10.529 -12.443 1.00 63.72 211 ASP A O 1
ATOM 1709 N N . VAL A 1 212 ? 24.405 10.497 -10.282 1.00 62.75 212 VAL A N 1
ATOM 1710 C CA . VAL A 1 212 ? 25.026 9.205 -9.919 1.00 62.75 212 VAL A CA 1
ATOM 1711 C C . VAL A 1 212 ? 23.976 8.202 -9.405 1.00 62.75 212 VAL A C 1
ATOM 1713 O O . VAL A 1 212 ? 24.300 7.089 -9.019 1.00 62.75 212 VAL A O 1
ATOM 1716 N N . TYR A 1 213 ? 22.687 8.534 -9.417 1.00 63.22 213 TYR A N 1
ATOM 1717 C CA . TYR A 1 213 ? 21.597 7.690 -8.906 1.00 63.22 213 TYR A CA 1
ATOM 1718 C C . TYR A 1 213 ? 21.557 6.301 -9.564 1.00 63.22 213 TYR A C 1
ATOM 1720 O O . TYR A 1 213 ? 21.394 5.297 -8.872 1.00 63.22 213 TYR A O 1
ATOM 1728 N N . GLY A 1 214 ? 21.800 6.227 -10.879 1.00 58.00 214 GLY A N 1
ATOM 1729 C CA . GLY A 1 214 ? 21.869 4.972 -11.637 1.00 58.00 214 GLY A CA 1
ATOM 1730 C C . GLY A 1 214 ? 23.049 4.072 -11.243 1.00 58.00 214 GLY A C 1
ATOM 1731 O O . GLY A 1 214 ? 23.044 2.880 -11.534 1.00 58.00 214 GLY A O 1
ATOM 1732 N N . CYS A 1 215 ? 24.035 4.613 -10.529 1.00 64.25 215 CYS A N 1
ATOM 1733 C CA . CYS A 1 215 ? 25.205 3.893 -10.036 1.00 64.25 215 CYS A CA 1
ATOM 1734 C C . CYS A 1 215 ? 24.903 3.049 -8.794 1.00 64.25 215 CYS A C 1
ATOM 1736 O O . CYS A 1 215 ? 25.509 2.003 -8.610 1.00 64.25 215 CYS A O 1
ATOM 1738 N N . PHE A 1 216 ? 23.981 3.482 -7.928 1.00 62.47 216 PHE A N 1
ATOM 1739 C CA . PHE A 1 216 ? 23.783 2.868 -6.614 1.00 62.47 216 PHE A CA 1
ATOM 1740 C C . PHE A 1 216 ? 22.633 1.855 -6.626 1.00 62.47 216 PHE A C 1
ATOM 1742 O O . PHE A 1 216 ? 21.460 2.229 -6.638 1.00 62.47 216 PHE A O 1
ATOM 1749 N N . LYS A 1 217 ? 22.946 0.558 -6.506 1.00 62.81 217 LYS A N 1
ATOM 1750 C CA . LYS A 1 217 ? 21.923 -0.513 -6.438 1.00 62.81 217 LYS A CA 1
ATOM 1751 C C . LYS A 1 217 ? 21.002 -0.415 -5.214 1.00 62.81 217 LYS A C 1
ATOM 1753 O O . LYS A 1 217 ? 19.850 -0.841 -5.268 1.00 62.81 217 LYS A O 1
ATOM 1758 N N . ILE A 1 218 ? 21.479 0.179 -4.115 1.00 59.59 218 ILE A N 1
ATOM 1759 C CA . ILE A 1 218 ? 20.672 0.446 -2.905 1.00 59.59 218 ILE A CA 1
ATOM 1760 C C . ILE A 1 218 ? 19.596 1.525 -3.128 1.00 59.59 218 ILE A C 1
ATOM 1762 O O . ILE A 1 218 ? 18.686 1.680 -2.323 1.00 59.59 218 ILE A O 1
ATOM 1766 N N . LEU A 1 219 ? 19.706 2.285 -4.220 1.00 62.97 219 LEU A N 1
ATOM 1767 C CA . LEU A 1 219 ? 18.755 3.321 -4.620 1.00 62.97 219 LEU A CA 1
ATOM 1768 C C . LEU A 1 219 ? 17.979 2.935 -5.890 1.00 62.97 219 LEU A C 1
ATOM 1770 O O . LEU A 1 219 ? 17.286 3.778 -6.449 1.00 62.97 219 LEU A O 1
ATOM 1774 N N . GLY A 1 220 ? 18.086 1.681 -6.349 1.00 58.59 220 GLY A N 1
ATOM 1775 C CA . GLY A 1 220 ? 17.424 1.213 -7.570 1.00 58.59 220 GLY A CA 1
ATOM 1776 C C . GLY A 1 220 ? 18.250 1.321 -8.853 1.00 58.59 220 GLY A C 1
ATOM 1777 O O . GLY A 1 220 ? 17.734 1.005 -9.914 1.00 58.59 220 GLY A O 1
ATOM 1778 N N . GLY A 1 221 ? 19.516 1.747 -8.791 1.00 61.69 221 GLY A N 1
ATOM 1779 C CA . GLY A 1 221 ? 20.389 1.871 -9.963 1.00 61.69 221 GLY A CA 1
ATOM 1780 C C . GLY A 1 221 ? 20.910 0.536 -10.522 1.00 61.69 221 GLY A C 1
ATOM 1781 O O . GLY A 1 221 ? 20.856 -0.500 -9.860 1.00 61.69 221 GLY A O 1
ATOM 1782 N N . SER A 1 222 ? 21.470 0.561 -11.737 1.00 56.72 222 SER A N 1
ATOM 1783 C CA . SER A 1 222 ? 22.089 -0.593 -12.411 1.00 56.72 222 SER A CA 1
ATOM 1784 C C . SER A 1 222 ? 23.411 -1.056 -11.774 1.00 56.72 222 SER A C 1
ATOM 1786 O O . SER A 1 222 ? 23.846 -2.180 -12.028 1.00 56.72 222 SER A O 1
ATOM 1788 N N . GLY A 1 223 ? 24.030 -0.238 -10.914 1.00 58.78 223 GLY A N 1
ATOM 1789 C CA . GLY A 1 223 ? 25.352 -0.510 -10.338 1.00 58.78 223 GLY A CA 1
ATOM 1790 C C . GLY A 1 223 ? 26.476 0.124 -11.156 1.00 58.78 223 GLY A C 1
ATOM 1791 O O . GLY A 1 223 ? 26.458 0.032 -12.380 1.00 58.78 223 GLY A O 1
ATOM 1792 N N . CYS A 1 224 ? 27.475 0.732 -10.507 1.00 58.72 224 CYS A N 1
ATOM 1793 C CA . CYS A 1 224 ? 28.679 1.223 -11.202 1.00 58.72 224 CYS A CA 1
ATOM 1794 C C . CYS A 1 224 ? 29.738 0.146 -11.459 1.00 58.72 224 CYS A C 1
ATOM 1796 O O . CYS A 1 224 ? 30.630 0.343 -12.281 1.00 58.72 224 CYS A O 1
ATOM 1798 N N . SER A 1 225 ? 29.666 -0.983 -10.755 1.00 56.12 225 SER A N 1
ATOM 1799 C CA . SER A 1 225 ? 30.557 -2.127 -10.942 1.00 56.12 225 SER A CA 1
ATOM 1800 C C . SER A 1 225 ? 29.744 -3.419 -10.953 1.00 56.12 225 SER A C 1
ATOM 1802 O O . SER A 1 225 ? 28.803 -3.580 -10.169 1.00 56.12 225 SER A O 1
ATOM 1804 N N . ALA A 1 226 ? 30.125 -4.362 -11.819 1.00 54.16 226 ALA A N 1
ATOM 1805 C CA . ALA A 1 226 ? 29.527 -5.697 -11.894 1.00 54.16 226 ALA A CA 1
ATOM 1806 C C . ALA A 1 226 ? 29.619 -6.471 -10.558 1.00 54.16 226 ALA A C 1
ATOM 1808 O O . ALA A 1 226 ? 28.836 -7.391 -10.332 1.00 54.16 226 ALA A O 1
ATOM 1809 N N . GLU A 1 227 ? 30.517 -6.059 -9.655 1.00 51.25 227 GLU A N 1
ATOM 1810 C CA . GLU A 1 227 ? 30.754 -6.676 -8.343 1.00 51.25 227 GLU A CA 1
ATOM 1811 C C . GLU A 1 227 ? 29.963 -6.044 -7.183 1.00 51.25 227 GLU A C 1
ATOM 1813 O O . GLU A 1 227 ? 29.988 -6.568 -6.067 1.00 51.25 227 GLU A O 1
ATOM 1818 N N . GLU A 1 228 ? 29.234 -4.940 -7.394 1.00 56.91 228 GLU A N 1
ATOM 1819 C CA . GLU A 1 228 ? 28.446 -4.349 -6.308 1.00 56.91 228 GLU A CA 1
ATOM 1820 C C . GLU A 1 228 ? 27.273 -5.265 -5.943 1.00 56.91 228 GLU A C 1
ATOM 1822 O O . GLU A 1 228 ? 26.350 -5.491 -6.734 1.00 56.91 228 GLU A O 1
ATOM 1827 N N . SER A 1 229 ? 27.317 -5.824 -4.734 1.00 57.88 229 SER A N 1
ATOM 1828 C CA . SER A 1 229 ? 26.300 -6.758 -4.265 1.00 57.88 229 SER A CA 1
ATOM 1829 C C . SER A 1 229 ? 24.955 -6.050 -4.087 1.00 57.88 229 SER A C 1
ATOM 1831 O O . SER A 1 229 ? 24.871 -5.044 -3.389 1.00 57.88 229 SER A O 1
ATOM 1833 N N . SER A 1 230 ? 23.878 -6.621 -4.632 1.00 63.03 230 SER A N 1
ATOM 1834 C CA . SER A 1 230 ? 22.492 -6.222 -4.322 1.00 63.03 230 SER A CA 1
ATOM 1835 C C . SER A 1 230 ? 22.047 -6.700 -2.925 1.00 63.03 230 SER A C 1
ATOM 1837 O O . SER A 1 230 ? 20.888 -6.585 -2.548 1.00 63.03 230 SER A O 1
ATOM 1839 N N . PHE A 1 231 ? 22.966 -7.241 -2.120 1.00 68.38 231 PHE A N 1
ATOM 1840 C CA . PHE A 1 231 ? 22.718 -7.723 -0.763 1.00 68.38 231 PHE A CA 1
ATOM 1841 C C . PHE A 1 231 ? 22.126 -6.681 0.209 1.00 68.38 231 PHE A C 1
ATOM 1843 O O . PHE A 1 231 ? 21.138 -7.014 0.862 1.00 68.38 231 PHE A O 1
ATOM 1850 N N . PRO A 1 232 ? 22.630 -5.431 0.322 1.00 69.75 232 PRO A N 1
ATOM 1851 C CA . PRO A 1 232 ? 22.084 -4.468 1.283 1.00 69.75 232 PRO A CA 1
ATOM 1852 C C . PRO A 1 232 ? 20.642 -4.078 0.936 1.00 69.75 232 PRO A C 1
ATOM 1854 O O . PRO A 1 232 ? 19.800 -3.929 1.817 1.00 69.75 232 PRO A O 1
ATOM 1857 N N . ALA A 1 233 ? 20.349 -4.010 -0.358 1.00 68.00 233 ALA A N 1
ATOM 1858 C CA . ALA A 1 233 ? 19.025 -3.844 -0.926 1.00 68.00 233 ALA A CA 1
ATOM 1859 C C . ALA A 1 233 ? 18.060 -4.980 -0.534 1.00 68.00 233 ALA A C 1
ATOM 1861 O O . ALA A 1 233 ? 16.974 -4.726 -0.006 1.00 68.00 233 ALA A O 1
ATOM 1862 N N . TYR A 1 234 ? 18.481 -6.238 -0.719 1.00 70.31 234 TYR A N 1
ATOM 1863 C CA . TYR A 1 234 ? 17.708 -7.415 -0.303 1.00 70.31 234 TYR A CA 1
ATOM 1864 C C . TYR A 1 234 ? 17.457 -7.440 1.206 1.00 70.31 234 TYR A C 1
ATOM 1866 O O . TYR A 1 234 ? 16.347 -7.745 1.641 1.00 70.31 234 TYR A O 1
ATOM 1874 N N . VAL A 1 235 ? 18.468 -7.102 2.009 1.00 78.06 235 VAL A N 1
ATOM 1875 C CA . VAL A 1 235 ? 18.350 -7.058 3.471 1.00 78.06 235 VAL A CA 1
ATOM 1876 C C . VAL A 1 235 ? 17.358 -5.982 3.898 1.00 78.06 235 VAL A C 1
ATOM 1878 O O . VAL A 1 235 ? 16.528 -6.247 4.761 1.00 78.06 235 VAL A O 1
ATOM 1881 N N . LEU A 1 236 ? 17.378 -4.799 3.281 1.00 76.75 236 LEU A N 1
ATOM 1882 C CA . LEU A 1 236 ? 16.440 -3.723 3.606 1.00 76.75 236 LEU A CA 1
ATOM 1883 C C . LEU A 1 236 ? 14.992 -4.105 3.284 1.00 76.75 236 LEU A C 1
ATOM 1885 O O . LEU A 1 236 ? 14.132 -4.003 4.160 1.00 76.75 236 LEU A O 1
ATOM 1889 N N . VAL A 1 237 ? 14.725 -4.614 2.076 1.00 75.81 237 VAL A N 1
ATOM 1890 C CA . VAL A 1 237 ? 13.379 -5.088 1.701 1.00 75.81 237 VAL A CA 1
ATOM 1891 C C . VAL A 1 237 ? 12.946 -6.238 2.609 1.00 75.81 237 VAL A C 1
ATOM 1893 O O . VAL A 1 237 ? 11.832 -6.226 3.130 1.00 75.81 237 VAL A O 1
ATOM 1896 N N . GLY A 1 238 ? 13.839 -7.196 2.872 1.00 79.44 238 GLY A N 1
ATOM 1897 C CA . GLY A 1 238 ? 13.590 -8.313 3.778 1.00 79.44 238 GLY A CA 1
ATOM 1898 C C . GLY A 1 238 ? 13.236 -7.853 5.192 1.00 79.44 238 GLY A C 1
ATOM 1899 O O . GLY A 1 238 ? 12.229 -8.292 5.740 1.00 79.44 238 GLY A O 1
ATOM 1900 N N . CYS A 1 239 ? 13.996 -6.919 5.764 1.00 82.12 239 CYS A N 1
ATOM 1901 C CA . CYS A 1 239 ? 13.735 -6.346 7.083 1.00 82.12 239 CYS A CA 1
ATOM 1902 C C . CYS A 1 239 ? 12.377 -5.640 7.149 1.00 82.12 239 CYS A C 1
ATOM 1904 O O . CYS A 1 239 ? 11.645 -5.827 8.120 1.00 82.12 239 CYS A O 1
ATOM 1906 N N . VAL A 1 240 ? 12.010 -4.867 6.121 1.00 80.75 240 VAL A N 1
ATOM 1907 C CA . VAL A 1 240 ? 10.703 -4.195 6.065 1.00 80.75 240 VAL A CA 1
ATOM 1908 C C . VAL A 1 240 ? 9.567 -5.212 5.969 1.00 80.75 240 VAL A C 1
ATOM 1910 O O . VAL A 1 240 ? 8.592 -5.111 6.711 1.00 80.75 240 VAL A O 1
ATOM 1913 N N . LEU A 1 241 ? 9.688 -6.226 5.108 1.00 79.75 241 LEU A N 1
ATOM 1914 C CA . LEU A 1 241 ? 8.671 -7.273 4.985 1.00 79.75 241 LEU A CA 1
ATOM 1915 C C . LEU A 1 241 ? 8.546 -8.079 6.285 1.00 79.75 241 LEU A C 1
ATOM 1917 O O . LEU A 1 241 ? 7.433 -8.301 6.757 1.00 79.75 241 LEU A O 1
ATOM 1921 N N . VAL A 1 242 ? 9.663 -8.458 6.912 1.00 83.75 242 VAL A N 1
ATOM 1922 C CA . VAL A 1 242 ? 9.674 -9.149 8.212 1.00 83.75 242 VAL A CA 1
ATOM 1923 C C . VAL A 1 242 ? 9.046 -8.285 9.299 1.00 83.75 242 VAL A C 1
ATOM 1925 O O . VAL A 1 242 ? 8.270 -8.800 10.098 1.00 83.75 242 VAL A O 1
ATOM 1928 N N . TYR A 1 243 ? 9.314 -6.979 9.318 1.00 84.06 243 TYR A N 1
ATOM 1929 C CA . TYR A 1 243 ? 8.651 -6.056 10.233 1.00 84.06 243 TYR A CA 1
ATOM 1930 C C . TYR A 1 243 ? 7.131 -6.050 10.001 1.00 84.06 243 TYR A C 1
ATOM 1932 O O . TYR A 1 243 ? 6.363 -6.309 10.927 1.00 84.06 243 TYR A O 1
ATOM 1940 N N . CYS A 1 244 ? 6.685 -5.834 8.761 1.00 79.75 244 CYS A N 1
ATOM 1941 C CA . CYS A 1 244 ? 5.266 -5.745 8.419 1.00 79.75 244 CYS A CA 1
ATOM 1942 C C . CYS A 1 244 ? 4.508 -7.049 8.714 1.00 79.75 244 CYS A C 1
ATOM 1944 O O . CYS A 1 244 ? 3.459 -7.020 9.361 1.00 79.75 244 CYS A O 1
ATOM 1946 N N . TYR A 1 245 ? 5.022 -8.202 8.281 1.00 80.56 245 TYR A N 1
ATOM 1947 C CA . TYR A 1 245 ? 4.360 -9.491 8.509 1.00 80.56 245 TYR A CA 1
ATOM 1948 C C . TYR A 1 245 ? 4.566 -10.017 9.924 1.00 80.56 245 TYR A C 1
ATOM 1950 O O . TYR A 1 245 ? 3.646 -10.609 10.476 1.00 80.56 245 TYR A O 1
ATOM 1958 N N . GLY A 1 246 ? 5.728 -9.789 10.535 1.00 79.62 246 GLY A N 1
ATOM 1959 C CA . GLY A 1 246 ? 6.031 -10.226 11.896 1.00 79.62 246 GLY A CA 1
ATOM 1960 C C . GLY A 1 246 ? 5.162 -9.519 12.932 1.00 79.62 246 GLY A C 1
ATOM 1961 O O . GLY A 1 246 ? 4.595 -10.175 13.804 1.00 79.62 246 GLY A O 1
ATOM 1962 N N . VAL A 1 247 ? 4.971 -8.201 12.793 1.00 80.25 247 VAL A N 1
ATOM 1963 C CA . VAL A 1 247 ? 4.053 -7.432 13.648 1.00 80.25 247 VAL A CA 1
ATOM 1964 C C . VAL A 1 247 ? 2.611 -7.902 13.452 1.00 80.25 247 VAL A C 1
ATOM 1966 O O . VAL A 1 247 ? 1.918 -8.170 14.434 1.00 80.25 247 VAL A O 1
ATOM 1969 N N . ASN A 1 248 ? 2.170 -8.084 12.202 1.00 77.69 248 ASN A N 1
ATOM 1970 C CA . ASN A 1 248 ? 0.835 -8.613 11.912 1.00 77.69 248 ASN A CA 1
ATOM 1971 C C . ASN A 1 248 ? 0.628 -10.025 12.476 1.00 77.69 248 ASN A C 1
ATOM 1973 O O . ASN A 1 248 ? -0.411 -10.304 13.077 1.00 77.69 248 ASN A O 1
ATOM 1977 N N . PHE A 1 249 ? 1.619 -10.906 12.330 1.00 78.44 249 PHE A N 1
ATOM 1978 C CA . PHE A 1 249 ? 1.596 -12.265 12.859 1.00 78.44 249 PHE A CA 1
ATOM 1979 C C . PHE A 1 249 ? 1.502 -12.269 14.385 1.00 78.44 249 PHE A C 1
ATOM 1981 O O . PHE A 1 249 ? 0.638 -12.940 14.953 1.00 78.44 249 PHE A O 1
ATOM 1988 N N . TYR A 1 250 ? 2.337 -11.471 15.053 1.00 77.94 250 TYR A N 1
ATOM 1989 C CA . TYR A 1 250 ? 2.349 -11.392 16.507 1.00 77.94 250 TYR A CA 1
ATOM 1990 C C . TYR A 1 250 ? 1.051 -10.798 17.068 1.00 77.94 250 TYR A C 1
ATOM 1992 O O . TYR A 1 250 ? 0.507 -11.308 18.042 1.00 77.94 250 TYR A O 1
ATOM 2000 N N . LEU A 1 251 ? 0.518 -9.736 16.465 1.00 72.69 251 LEU A N 1
ATOM 2001 C CA . LEU A 1 251 ? -0.692 -9.091 16.979 1.00 72.69 251 LEU A CA 1
ATOM 2002 C C . LEU A 1 251 ? -1.966 -9.881 16.659 1.00 72.69 251 LEU A C 1
ATOM 2004 O O . LEU A 1 251 ? -2.845 -9.995 17.512 1.00 72.69 251 LEU A O 1
ATOM 2008 N N . SER A 1 252 ? -2.066 -10.450 15.456 1.00 68.44 252 SER A N 1
ATOM 2009 C CA . SER A 1 252 ? -3.307 -11.084 14.991 1.00 68.44 252 SER A CA 1
ATOM 2010 C C . SER A 1 252 ? -3.338 -12.595 15.216 1.00 68.44 252 SER A C 1
ATOM 2012 O O . SER A 1 252 ? -4.362 -13.131 15.637 1.00 68.44 252 SER A O 1
ATOM 2014 N N . TYR A 1 253 ? -2.233 -13.299 14.962 1.00 67.69 253 TYR A N 1
ATOM 2015 C CA . TYR A 1 253 ? -2.218 -14.765 14.888 1.00 67.69 253 TYR A CA 1
ATOM 2016 C C . TYR A 1 253 ? -1.622 -15.425 16.139 1.00 67.69 253 TYR A C 1
ATOM 2018 O O . TYR A 1 253 ? -2.096 -16.481 16.552 1.00 67.69 253 TYR A O 1
ATOM 2026 N N . TRP A 1 254 ? -0.669 -14.792 16.829 1.00 68.31 254 TRP A N 1
ATOM 2027 C CA . TRP A 1 254 ? -0.113 -15.301 18.095 1.00 68.31 254 TRP A CA 1
ATOM 2028 C C . TRP A 1 254 ? -1.160 -15.548 19.202 1.00 68.31 254 TRP A C 1
ATOM 2030 O O . TRP A 1 254 ? -1.070 -16.569 19.891 1.00 68.31 254 TRP A O 1
ATOM 2040 N N . PRO A 1 255 ? -2.201 -14.705 19.388 1.00 63.28 255 PRO A N 1
ATOM 2041 C CA . PRO A 1 255 ? -3.260 -14.985 20.362 1.00 63.28 255 PRO A CA 1
ATOM 2042 C C . PRO A 1 255 ? -4.126 -16.196 19.977 1.00 63.28 255 PRO A C 1
ATOM 2044 O O . PRO A 1 255 ? -4.673 -16.866 20.856 1.00 63.28 255 PRO A O 1
ATOM 2047 N N . ILE A 1 256 ? -4.239 -16.484 18.674 1.00 61.12 256 ILE A N 1
ATOM 2048 C CA . ILE A 1 256 ? -4.967 -17.637 18.122 1.00 61.12 256 ILE A CA 1
ATOM 2049 C C . ILE A 1 256 ? -4.151 -18.918 18.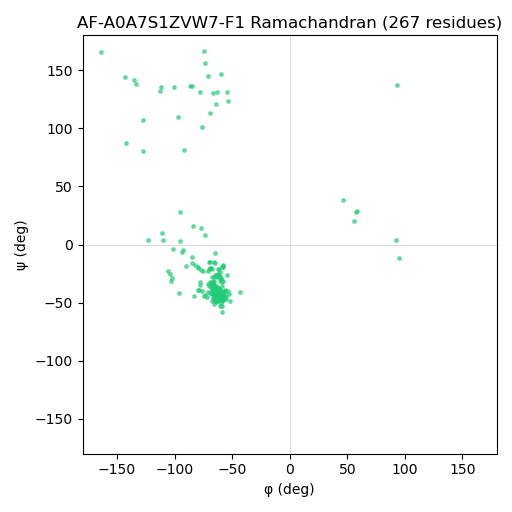346 1.00 61.12 256 ILE A C 1
ATOM 2051 O O . ILE A 1 256 ? -4.686 -19.915 18.828 1.00 61.12 256 ILE A O 1
ATOM 2055 N N . VAL A 1 257 ? -2.838 -18.870 18.093 1.00 60.66 257 VAL A N 1
ATOM 2056 C CA . VAL A 1 257 ? -1.902 -19.981 18.350 1.00 60.66 257 VAL A CA 1
ATOM 2057 C C . VAL A 1 257 ? -1.836 -20.322 19.844 1.00 60.66 257 VAL A C 1
ATOM 2059 O O . VAL A 1 257 ? -1.848 -21.494 20.213 1.00 60.66 257 VAL A O 1
ATOM 2062 N N . ASN A 1 258 ? -1.896 -19.313 20.719 1.00 63.66 258 ASN A N 1
ATOM 2063 C CA . ASN A 1 258 ? -1.970 -19.495 22.174 1.00 63.66 258 ASN A CA 1
ATOM 2064 C C . ASN A 1 258 ? -3.365 -19.906 22.694 1.00 63.66 258 ASN A C 1
ATOM 2066 O O . ASN A 1 258 ? -3.614 -19.824 23.896 1.00 63.66 258 ASN A O 1
ATOM 2070 N N . LYS A 1 259 ? -4.285 -20.334 21.814 1.00 53.97 259 LYS A N 1
ATOM 2071 C CA . LYS A 1 259 ? -5.650 -20.802 22.132 1.00 53.97 2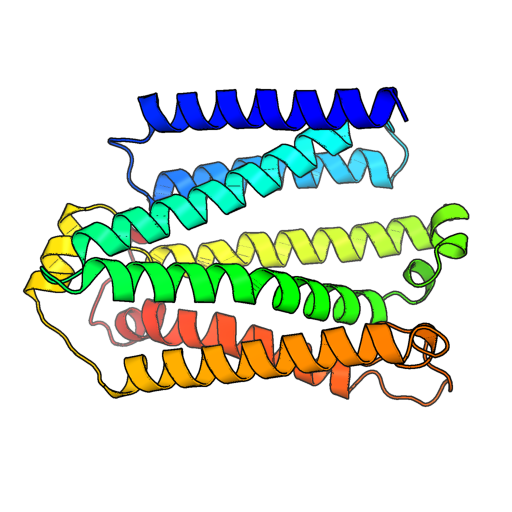59 LYS A CA 1
ATOM 2072 C C . LYS A 1 259 ? -6.520 -19.809 22.924 1.00 53.97 259 LYS A C 1
ATOM 2074 O O . LYS A 1 259 ? -7.525 -20.210 23.503 1.00 53.97 259 LYS A O 1
ATOM 2079 N N . LYS A 1 260 ? -6.193 -18.509 22.926 1.00 57.25 260 LYS A N 1
ATOM 2080 C CA . LYS A 1 260 ? -7.028 -17.467 23.560 1.00 57.25 260 LYS A CA 1
ATOM 2081 C C . LYS A 1 260 ? -8.222 -17.058 22.685 1.00 57.25 260 LYS A C 1
ATOM 2083 O O . LYS A 1 260 ? -9.177 -16.483 23.197 1.00 57.25 260 LYS A O 1
ATOM 2088 N N . LYS A 1 261 ? -8.177 -17.346 21.376 1.00 54.59 261 LYS A N 1
ATOM 2089 C CA . LYS A 1 261 ? -9.260 -17.129 20.397 1.00 54.59 261 LYS A CA 1
ATOM 2090 C C . LYS A 1 261 ? -9.288 -18.272 19.376 1.00 54.59 261 LYS A C 1
ATOM 2092 O O . LYS A 1 261 ? -8.235 -18.769 18.990 1.00 54.59 261 LYS A O 1
ATOM 2097 N N . THR A 1 262 ? -10.472 -18.677 18.919 1.00 52.12 262 THR A N 1
ATOM 2098 C CA . THR A 1 262 ? -10.644 -19.675 17.849 1.00 52.12 262 THR A CA 1
ATOM 2099 C C . THR A 1 262 ? -10.595 -19.008 16.476 1.00 52.12 262 THR A C 1
ATOM 2101 O O . THR A 1 262 ? -11.194 -17.953 16.277 1.00 52.12 262 THR A O 1
ATOM 2104 N N . PHE A 1 263 ? -9.881 -19.607 15.517 1.00 51.16 263 PHE A N 1
ATOM 2105 C CA . PHE A 1 263 ? -9.861 -19.141 14.128 1.00 51.16 263 PHE A CA 1
ATOM 2106 C C . PHE A 1 263 ? -11.266 -19.280 13.526 1.00 51.16 263 PHE A C 1
ATOM 2108 O O . PHE A 1 263 ? -11.829 -20.373 13.500 1.00 51.16 263 PHE A O 1
ATOM 2115 N N . SER A 1 264 ? -11.853 -18.176 13.067 1.00 54.28 264 SER A N 1
ATOM 2116 C CA . SER A 1 264 ? -13.182 -18.160 12.452 1.00 54.28 264 SER A CA 1
ATOM 2117 C C . SER A 1 264 ? -13.135 -17.336 11.173 1.00 54.28 264 SER A C 1
ATOM 2119 O O . SER A 1 264 ? -12.567 -16.250 11.167 1.00 54.28 264 SER A O 1
ATOM 2121 N N . TRP A 1 265 ? -13.785 -17.807 10.106 1.00 52.09 265 TRP A N 1
ATOM 2122 C CA . TRP A 1 265 ? -13.954 -17.059 8.847 1.00 52.09 265 TRP A CA 1
ATOM 2123 C C . TRP A 1 265 ? -14.663 -15.706 9.028 1.00 52.09 265 TRP A C 1
ATOM 2125 O O . TRP A 1 265 ? -14.490 -14.788 8.230 1.00 52.09 265 TRP A O 1
ATOM 2135 N N . SER A 1 266 ? -15.377 -15.537 10.142 1.00 55.62 266 SER A N 1
ATOM 2136 C CA . SER A 1 266 ? -15.905 -14.244 10.585 1.00 55.62 266 SER A CA 1
ATOM 2137 C C . SER A 1 266 ? -14.812 -13.224 10.958 1.00 55.62 266 SER A C 1
ATOM 2139 O O . SER A 1 266 ? -15.104 -12.062 11.195 1.00 55.62 266 SER A O 1
ATOM 2141 N N . MET A 1 267 ? -13.534 -13.607 10.997 1.00 55.00 267 MET A N 1
ATOM 2142 C CA . MET A 1 267 ? -12.428 -12.659 11.147 1.00 55.00 267 MET A CA 1
ATOM 2143 C C . MET A 1 267 ? -12.137 -11.883 9.858 1.00 55.00 267 MET A C 1
ATOM 2145 O O . MET A 1 267 ? -11.586 -10.790 9.931 1.00 55.00 267 MET A O 1
ATOM 2149 N N . PHE A 1 268 ? -12.519 -12.392 8.690 1.00 53.50 268 PHE A N 1
ATOM 2150 C CA . PHE A 1 268 ? -12.304 -11.692 7.418 1.00 53.50 268 PHE A CA 1
ATOM 2151 C C . PHE A 1 268 ? -13.591 -11.060 6.873 1.00 53.50 268 PHE A C 1
ATOM 2153 O O . PHE A 1 268 ? -13.524 -10.058 6.163 1.00 53.50 268 PHE A O 1
ATOM 2160 N N . CYS A 1 269 ? -14.753 -11.607 7.245 1.00 44.81 269 CYS A N 1
ATOM 2161 C CA . CYS A 1 269 ? -16.078 -11.103 6.879 1.00 44.81 269 CYS A CA 1
ATOM 2162 C C . CYS A 1 269 ? -16.702 -10.273 7.991 1.00 44.81 269 CYS A C 1
ATOM 2164 O O . CYS A 1 269 ? -16.716 -10.733 9.142 1.00 44.81 269 CYS A O 1
#

Mean predicted aligned error: 9.46 Å

pLDDT: mean 76.3, std 9.73, range [44.81, 88.75]

Solvent-accessible surface area (backbone atoms only — not comparable to full-atom values): 14784 Å² total; per-residue (Å²): 110,71,66,59,53,54,50,54,55,48,38,53,48,55,45,52,52,51,50,52,49,44,64,72,66,45,75,86,48,42,52,38,45,55,52,52,52,42,48,51,52,35,50,53,42,56,57,57,46,51,40,41,61,73,66,74,56,82,52,76,67,59,56,46,54,40,52,37,39,50,53,48,42,54,49,50,55,51,50,50,51,52,58,52,42,71,63,63,44,53,93,92,42,47,70,59,56,50,49,52,55,51,49,56,58,60,46,47,56,53,39,48,51,55,51,50,31,40,57,38,39,78,37,58,58,66,61,38,73,67,44,56,69,62,68,42,74,67,47,39,51,50,51,49,51,54,51,49,51,52,50,50,56,55,58,57,52,57,74,46,42,61,68,52,62,53,41,74,67,55,43,42,54,52,56,73,65,63,82,79,54,75,65,60,56,51,51,54,52,53,50,52,53,51,50,43,51,50,30,50,52,51,54,51,49,48,64,77,33,62,91,52,38,55,36,36,37,75,64,17,12,72,36,77,47,97,80,65,71,60,56,68,39,52,50,52,55,48,51,52,50,47,51,58,51,47,52,43,41,54,71,52,44,45,48,38,74,70,67,76,43,80,93,52,76,67,53,61,88

Secondary structure (DSSP, 8-state):
-HHHHHHHHHHHHHHHHHHHHHHHHSSSS-HHHHHHHHHHHHHHHHHHHHHHHTTS---HHHHHHHHHHHHHHHHHHHHHHHHHHHHHPPTTTHHHHHHHHHHHHHHHHHHHHHHHHHHHTT-GGGSSHHHHHT--HHHHHHHHHHHHHHHHHHHHHGGGGGGS-SSHHHHHHHHHHT---HHHHHHHHHHHHHHHHHHHHHHHHHHHTTTTGGG-GGGT---SSTT--SHHHHHHHHHHHHHHHHHHIIIIIHHHHTTSS---GGGT-

Organism: NCBI:txid49249

Foldseek 3Di:
DVVVVVLVVVLVVVLVVLVVVCVVPVPPAFLLVVLVVLLVLLLVLLVVVLCCLVVNDDDPVSVSSNVSSVVSSLVSVLVLLLQLLVLQDDVPCSVVSNVVSVLLSVLVVLLVVLLLLLLLLVPQLPQDPVSVVVSDPSVSVSVVVSSVVVSVVSVVVSLLLLVRDRDSVVSNVVNVVVDDDPVVVVVVVVVSVVSSVVSVVLVVCCVVCVVCLLQDSSRNHPHPDPPDDSVVSVVVSVVVVCVSVVVSCVNRPVCCVVVVDPDDPVSSD

Sequence (269 aa):
TAQNQTMVLLEKLIFFIGLNIVRKYALDVSWRKLILFGSLVVTFFNVLYFLIIFDIFRHAWFYIFTDVSAQFMYTLNFLASVFCMVEVAEPGYEAITYSLITTASNTVSPLSSVISYQFLAFFPALNTQEGIAADTDEVRWDFAMLHMLTIIINLSSLLALPLLPRQKKETRELVARGEHSAFWGKFALYSALIFLSYSTIVTFATVVLHDVYGCFKILGGSGCSAEESSFPAYVLVGCVLVYCYGVNFYLSYWPIVNKKKTFSWSMFC

Radius of gyration: 20.96 Å; Cα contacts (8 Å, |Δi|>4): 201; chains: 1; bounding box: 55×40×55 Å

InterPro domains:
  IPR039309 Biopterin transporter family [PF03092] (10-164)
  IPR039309 Biopterin transporter family [PTHR31585] (6-190)